Protein AF-A0A382GP79-F1 (afdb_monomer_lite)

Organism: NCBI:txid408172

pLDDT: mean 74.8, std 24.27, range [25.91, 96.19]

Foldseek 3Di:
DDDDDDDDDDDDDDDDDDDDDDDDDDDDDDDDDDDDDDDDPDDPVVVVVVPDDDDDDDDDDDDDDDDDDDDDDDDDPDPPPPPPPPPPPPPCVPPPPCPDPVVVVVVVVVVVVVVVVVVVVVVVVVVVVVVCVCVVVVHDPVRVVVVVVLVVCVVVPVVVSVVVVVVVVVVVCQLQLVDFDPVLVVCVVVVVDPPVRRSVVSRVVSVVVVVVVVVVVVVVVVVVVVVVVVVVVQVVQVVVLVVLLVVVLVVVCVVDVCCVVLVVQLSVQLVVVCVVPPHDRDNVVSVVSSVVSVVVSVVVVVVPDDDPDPPPPPDDDDPDDDPDDDDPDPVSVVVVVVVVVVD

Radius of gyration: 42.35 Å; chains: 1; bounding box: 107×99×111 Å

Sequence (343 aa):
MAEELNEMESSPISEEQVADESSTTEGEETSSSDVAETETEESLLDVVQDALPKEEVVEETVSEEIETEEGQEEQPEVSAEAVEPQLEADDWSDVPFNKHPRFRKLIAEKNELKKLAEGFQEDSEQYQKIVDFIGNNNLSADDAAEGFKIMSLIKNDPEAAYEILQGHLSSMNELTGKTLPEDIQGRLDDGFLDEDGAKELSESRAKLQREQLLRQQQQEDATKATQEDKKQKANAQLTFLRKIVKDWESTTRNSDPDFSLKQAEINDRVAALVNERGRPVTSEQVLGIANEAYETVNSRYKSRIPSRQPIRTSTGGKLGGTPLAEPASLKDVISRTLTENAA

Structure (mmCIF, N/CA/C/O backbone):
data_AF-A0A382GP79-F1
#
_entry.id   AF-A0A382GP79-F1
#
loop_
_atom_site.group_PDB
_atom_site.id
_atom_site.type_symbol
_atom_site.label_atom_id
_atom_site.label_alt_id
_atom_site.label_comp_id
_atom_site.label_asym_id
_atom_site.label_entity_id
_atom_site.label_seq_id
_atom_site.pdbx_PDB_ins_code
_atom_site.Cartn_x
_atom_site.Cartn_y
_atom_site.Cartn_z
_atom_site.occupancy
_atom_site.B_iso_or_equiv
_atom_site.auth_seq_id
_atom_site.auth_comp_id
_atom_site.auth_asym_id
_atom_site.auth_atom_id
_atom_site.pdbx_PDB_model_num
ATOM 1 N N . MET A 1 1 ? 41.410 -20.412 30.970 1.00 38.06 1 MET A N 1
ATOM 2 C CA . MET A 1 1 ? 41.560 -21.747 31.584 1.00 38.06 1 MET A CA 1
ATOM 3 C C . MET A 1 1 ? 40.137 -22.213 31.836 1.00 38.06 1 MET A C 1
ATOM 5 O O . MET A 1 1 ? 39.504 -21.612 32.689 1.00 38.06 1 MET A O 1
ATOM 9 N N . ALA A 1 2 ? 39.501 -22.836 30.832 1.00 39.19 2 ALA A N 1
ATOM 10 C CA . ALA A 1 2 ? 39.476 -24.299 30.594 1.00 39.19 2 ALA A CA 1
ATOM 11 C C . ALA A 1 2 ? 38.728 -24.976 31.762 1.00 39.19 2 ALA A C 1
ATOM 13 O O . ALA A 1 2 ? 39.100 -24.712 32.897 1.00 39.19 2 ALA A O 1
ATOM 14 N N . GLU A 1 3 ? 37.623 -25.708 31.617 1.00 43.38 3 GLU A N 1
ATOM 15 C CA . GLU A 1 3 ? 37.172 -26.744 30.659 1.00 43.38 3 GLU A CA 1
ATOM 16 C C . GLU A 1 3 ? 35.626 -26.626 30.523 1.00 43.38 3 GLU A C 1
ATOM 18 O O . GLU A 1 3 ? 34.968 -26.182 31.461 1.00 43.38 3 GLU A O 1
ATOM 23 N N . GLU A 1 4 ? 34.965 -26.750 29.369 1.00 43.00 4 GLU A N 1
ATOM 24 C CA . GLU A 1 4 ? 34.753 -27.930 28.507 1.00 43.00 4 GLU A CA 1
ATOM 25 C C . GLU A 1 4 ? 33.995 -29.082 29.199 1.00 43.00 4 GLU A C 1
ATOM 27 O O . GLU A 1 4 ? 34.601 -29.922 29.848 1.00 43.00 4 GLU A O 1
ATOM 32 N N . LEU A 1 5 ? 32.667 -29.133 29.015 1.00 48.66 5 LEU A N 1
ATOM 33 C CA . LEU A 1 5 ? 31.880 -30.373 29.016 1.00 48.66 5 LEU A CA 1
ATOM 34 C C . LEU A 1 5 ? 30.766 -30.261 27.965 1.00 48.66 5 LEU A C 1
ATOM 36 O O . LEU A 1 5 ? 29.757 -29.579 28.144 1.00 48.66 5 LEU A O 1
ATOM 40 N N . ASN A 1 6 ? 31.050 -30.910 26.843 1.00 39.84 6 ASN A N 1
ATOM 41 C CA . ASN A 1 6 ? 30.143 -31.310 25.780 1.00 39.84 6 ASN A CA 1
ATOM 42 C C . ASN A 1 6 ? 29.489 -32.662 26.155 1.00 39.84 6 ASN A C 1
ATOM 44 O O . ASN A 1 6 ? 29.920 -33.292 27.116 1.00 39.84 6 ASN A O 1
ATOM 48 N N . GLU A 1 7 ? 28.534 -33.103 25.333 1.00 40.62 7 GLU A N 1
ATOM 49 C CA . GLU A 1 7 ? 27.847 -34.413 25.296 1.00 40.62 7 GLU A CA 1
ATOM 50 C C . GLU A 1 7 ? 26.420 -34.454 25.866 1.00 40.62 7 GLU A C 1
ATOM 52 O O . GLU A 1 7 ? 26.186 -34.641 27.056 1.00 40.62 7 GLU A O 1
ATOM 57 N N . MET A 1 8 ? 25.447 -34.387 24.951 1.00 40.56 8 MET A N 1
ATOM 58 C CA . MET A 1 8 ? 24.432 -35.437 24.809 1.00 40.56 8 MET A CA 1
ATOM 59 C C . MET A 1 8 ? 23.923 -35.457 23.360 1.00 40.56 8 MET A C 1
ATOM 61 O O . MET A 1 8 ? 23.173 -34.588 22.920 1.00 40.56 8 MET A O 1
ATOM 65 N N . GLU A 1 9 ? 24.386 -36.468 22.626 1.00 37.19 9 GLU A N 1
ATOM 66 C CA . GLU A 1 9 ? 23.847 -36.944 21.355 1.00 37.19 9 GLU A CA 1
ATOM 67 C C . GLU A 1 9 ? 22.517 -37.686 21.577 1.00 37.19 9 GLU A C 1
ATOM 69 O O . GLU A 1 9 ? 22.352 -38.400 22.566 1.00 37.19 9 GLU A O 1
ATOM 74 N N . SER A 1 10 ? 21.599 -37.611 20.608 1.00 37.12 10 SER A N 1
ATOM 75 C CA . SER A 1 10 ? 20.742 -38.757 20.286 1.00 37.12 10 SER A CA 1
ATOM 76 C C . SER A 1 10 ? 20.294 -38.724 18.821 1.00 37.12 10 SER A C 1
ATOM 78 O O . SER A 1 10 ? 19.381 -37.996 18.444 1.00 37.12 10 SER A O 1
ATOM 80 N N . SER A 1 11 ? 20.972 -39.580 18.056 1.00 39.06 11 SER A N 1
ATOM 81 C CA . SER A 1 11 ? 20.443 -40.521 17.057 1.00 39.06 11 SER A CA 1
ATOM 82 C C . SER A 1 11 ? 19.861 -40.005 15.723 1.00 39.06 11 SER A C 1
ATOM 84 O O . SER A 1 11 ? 18.782 -39.413 15.700 1.00 39.06 11 SER A O 1
ATOM 86 N N . PRO A 1 12 ? 20.503 -40.352 14.584 1.00 41.62 12 PRO A N 1
ATOM 87 C CA . PRO A 1 12 ? 19.941 -40.253 13.240 1.00 41.62 12 PRO A CA 1
ATOM 88 C C . PRO A 1 12 ? 19.156 -41.523 12.866 1.00 41.62 12 PRO A C 1
ATOM 90 O O . PRO A 1 12 ? 19.525 -42.633 13.252 1.00 41.62 12 PRO A O 1
ATOM 93 N N . ILE A 1 13 ? 18.078 -41.361 12.094 1.00 37.59 13 ILE A N 1
ATOM 94 C CA . ILE A 1 13 ? 17.279 -42.475 11.577 1.00 37.59 13 ILE A CA 1
ATOM 95 C C . ILE A 1 13 ? 17.923 -43.037 10.306 1.00 37.59 13 ILE A C 1
ATOM 97 O O . ILE A 1 13 ? 18.354 -42.289 9.429 1.00 37.59 13 ILE A O 1
ATOM 101 N N . SER A 1 14 ? 18.037 -44.361 10.269 1.00 36.16 14 SER A N 1
ATOM 102 C CA . SER A 1 14 ? 18.736 -45.124 9.244 1.00 36.16 14 SER A CA 1
ATOM 103 C C . SER A 1 14 ? 17.911 -45.332 7.977 1.00 36.16 14 SER A C 1
ATOM 105 O O . SER A 1 14 ? 16.697 -45.520 7.999 1.00 36.16 14 SER A O 1
ATOM 107 N N . GLU A 1 15 ? 18.667 -45.321 6.895 1.00 36.59 15 GLU A N 1
ATOM 108 C CA . GLU A 1 15 ? 18.389 -45.658 5.510 1.00 36.59 15 GLU A CA 1
ATOM 109 C C . GLU A 1 15 ? 18.352 -47.187 5.331 1.00 36.59 15 GLU A C 1
ATOM 111 O O . GLU A 1 15 ? 19.205 -47.887 5.879 1.00 36.59 15 GLU A O 1
ATOM 116 N N . GLU A 1 16 ? 17.404 -47.710 4.548 1.00 36.91 16 GLU A N 1
ATOM 117 C CA . GLU A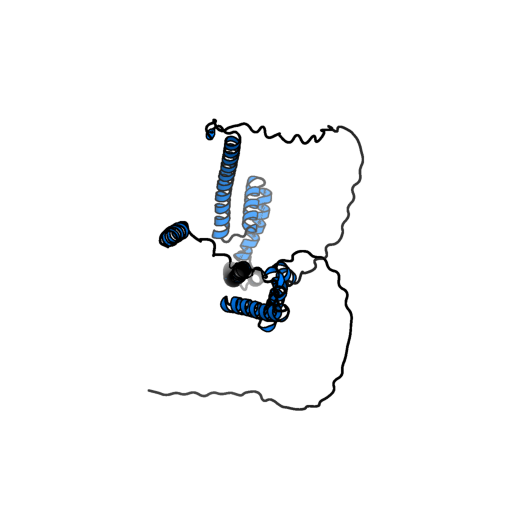 1 16 ? 17.474 -49.076 4.019 1.00 36.91 16 GLU A CA 1
ATOM 118 C C . GLU A 1 16 ? 17.142 -49.078 2.518 1.00 36.91 16 GLU A C 1
ATOM 120 O O . GLU A 1 16 ? 16.100 -48.592 2.077 1.00 36.91 16 GLU A O 1
ATOM 125 N N . GLN A 1 17 ? 18.124 -49.581 1.763 1.00 35.25 17 GLN A N 1
ATOM 126 C CA . GLN A 1 17 ? 18.162 -49.903 0.331 1.00 35.25 17 GLN A CA 1
ATOM 127 C C . GLN A 1 17 ? 17.081 -50.955 -0.022 1.00 35.25 17 GLN A C 1
ATOM 129 O O . GLN A 1 17 ? 16.494 -51.545 0.873 1.00 35.25 17 GLN A O 1
ATOM 134 N N . VAL A 1 18 ? 16.720 -51.340 -1.250 1.00 32.50 18 VAL A N 1
ATOM 135 C CA . VAL A 1 18 ? 17.370 -51.630 -2.552 1.00 32.50 18 VAL A CA 1
ATOM 136 C C . VAL A 1 18 ? 16.156 -51.878 -3.501 1.00 32.50 18 VAL A C 1
ATOM 138 O O . VAL A 1 18 ? 15.114 -52.318 -3.024 1.00 32.50 18 VAL A O 1
ATOM 141 N N . ALA A 1 19 ? 16.128 -51.629 -4.811 1.00 32.31 19 ALA A N 1
ATOM 142 C CA . ALA A 1 19 ? 16.903 -52.278 -5.863 1.00 32.31 19 ALA A CA 1
ATOM 143 C C . ALA A 1 19 ? 16.573 -51.646 -7.235 1.00 32.31 19 ALA A C 1
ATOM 145 O O . ALA A 1 19 ? 15.479 -51.132 -7.464 1.00 32.31 19 ALA A O 1
ATOM 146 N N . ASP A 1 20 ? 17.565 -51.745 -8.108 1.00 30.47 20 ASP A N 1
ATOM 147 C CA . ASP A 1 20 ? 17.716 -51.295 -9.492 1.00 30.47 20 ASP A CA 1
ATOM 148 C C . ASP A 1 20 ? 17.097 -52.288 -10.504 1.00 30.47 20 ASP A C 1
ATOM 150 O O . ASP A 1 20 ? 17.148 -53.489 -10.248 1.00 30.47 20 ASP A O 1
ATOM 154 N N . GLU A 1 21 ? 16.563 -51.805 -11.638 1.00 30.84 21 GLU A N 1
ATOM 155 C CA . GLU A 1 21 ? 16.730 -52.430 -12.972 1.00 30.84 21 GLU A CA 1
ATOM 156 C C . GLU A 1 21 ? 16.128 -51.575 -14.120 1.00 30.84 21 GLU A C 1
ATOM 158 O O . GLU A 1 21 ? 14.922 -51.516 -14.342 1.00 30.84 21 GLU A O 1
ATOM 163 N N . SER A 1 22 ? 17.025 -50.893 -14.841 1.00 30.34 22 SER A N 1
ATOM 164 C CA . SER A 1 22 ? 17.195 -50.817 -16.310 1.00 30.34 22 SER A CA 1
ATOM 165 C C . SER A 1 22 ? 16.003 -51.009 -17.286 1.00 30.34 22 SER A C 1
ATOM 167 O O . SER A 1 22 ? 15.396 -52.074 -17.350 1.00 30.34 22 SER A O 1
ATOM 169 N N . SER A 1 23 ? 15.849 -50.060 -18.230 1.00 27.75 23 SER A N 1
ATOM 170 C CA . SER A 1 23 ? 16.096 -50.257 -19.685 1.00 27.75 23 SER A CA 1
ATOM 171 C C . SER A 1 23 ? 15.071 -49.614 -20.646 1.00 27.75 23 SER A C 1
ATOM 173 O O . SER A 1 23 ? 13.872 -49.861 -20.572 1.00 27.75 23 SER A O 1
ATOM 175 N N . THR A 1 24 ? 15.636 -48.947 -21.663 1.00 27.28 24 THR A N 1
ATOM 176 C CA . THR A 1 24 ? 15.188 -48.851 -23.072 1.00 27.28 24 THR A CA 1
ATOM 177 C C . THR A 1 24 ? 14.587 -47.534 -23.595 1.00 27.28 24 THR A C 1
ATOM 179 O O . THR A 1 24 ? 13.560 -47.027 -23.162 1.00 27.28 24 THR A O 1
ATOM 182 N N . THR A 1 25 ? 15.312 -47.062 -24.608 1.00 29.61 25 THR A N 1
ATOM 183 C CA . THR A 1 25 ? 15.221 -45.954 -25.569 1.00 29.61 25 THR A CA 1
ATOM 184 C C . THR A 1 25 ? 14.312 -46.222 -26.778 1.00 29.61 25 THR A C 1
ATOM 186 O O . THR A 1 25 ? 14.187 -47.380 -27.154 1.00 29.61 25 THR A O 1
ATOM 189 N N . GLU A 1 26 ? 13.824 -45.150 -27.429 1.00 31.55 26 GLU A N 1
ATOM 190 C CA . GLU A 1 26 ? 13.647 -44.871 -28.892 1.00 31.55 26 GLU A CA 1
ATOM 191 C C . GLU A 1 26 ? 12.646 -43.683 -29.010 1.00 31.55 26 GLU A C 1
ATOM 193 O O . GLU A 1 26 ? 11.634 -43.694 -28.317 1.00 31.55 26 GLU A O 1
ATOM 198 N N . GLY A 1 27 ? 12.931 -42.516 -29.621 1.00 27.92 27 GLY A N 1
ATOM 199 C CA . GLY A 1 27 ? 13.156 -42.224 -31.058 1.00 27.92 27 GLY A CA 1
ATOM 200 C C . GLY A 1 27 ? 11.789 -42.132 -31.774 1.00 27.92 27 GLY A C 1
ATOM 201 O O . GLY A 1 27 ? 11.007 -43.056 -31.619 1.00 27.92 27 GLY A O 1
ATOM 202 N N . GLU A 1 28 ? 11.344 -41.129 -32.542 1.00 30.78 28 GLU A N 1
ATOM 203 C CA . GLU A 1 28 ? 11.914 -39.976 -33.260 1.00 30.78 28 GLU A CA 1
ATOM 204 C C . GLU A 1 28 ? 10.727 -39.165 -33.886 1.00 30.78 28 GLU A C 1
ATOM 206 O O . GLU A 1 28 ? 9.693 -39.772 -34.156 1.00 30.78 28 GLU A O 1
ATOM 211 N N . GLU A 1 29 ? 10.920 -37.849 -34.141 1.00 32.34 29 GLU A N 1
ATOM 212 C CA . GLU A 1 29 ? 10.524 -37.035 -35.340 1.00 32.34 29 GLU A CA 1
ATOM 213 C C . GLU A 1 29 ? 9.014 -36.939 -35.780 1.00 32.34 29 GLU A C 1
ATOM 215 O O . GLU A 1 29 ? 8.274 -37.904 -35.695 1.00 32.34 29 GLU A O 1
ATOM 220 N N . THR A 1 30 ? 8.405 -35.885 -36.369 1.00 27.73 30 THR A N 1
ATOM 221 C CA . THR A 1 30 ? 8.778 -34.573 -36.965 1.00 27.73 30 THR A CA 1
ATOM 222 C C . THR A 1 30 ? 7.537 -33.741 -37.390 1.00 27.73 30 THR A C 1
ATOM 224 O O . THR A 1 30 ? 6.508 -34.319 -37.719 1.00 27.73 30 THR A O 1
ATOM 227 N N . SER A 1 31 ? 7.748 -32.414 -37.559 1.00 29.14 31 SER A N 1
ATOM 228 C CA . SER A 1 31 ? 7.098 -31.438 -38.491 1.00 29.14 31 SER A CA 1
ATOM 229 C C . SER A 1 31 ? 5.606 -31.084 -38.299 1.00 29.14 31 SER A C 1
ATOM 231 O O . SER A 1 31 ? 4.804 -31.942 -37.983 1.00 29.14 31 SER A O 1
ATOM 233 N N . SER A 1 32 ? 5.097 -29.859 -38.513 1.00 26.00 32 SER A N 1
ATOM 234 C CA . SER A 1 32 ? 5.496 -28.687 -39.323 1.00 26.00 32 SER A CA 1
ATOM 235 C C . SER A 1 32 ? 4.717 -27.446 -38.807 1.00 26.00 32 SER A C 1
ATOM 237 O O . SER A 1 32 ? 3.557 -27.596 -38.442 1.00 26.00 32 SER A O 1
ATOM 239 N N . SER A 1 33 ? 5.359 -26.291 -38.572 1.00 31.72 33 SER A N 1
ATOM 240 C CA . SER A 1 33 ? 5.209 -25.014 -39.318 1.00 31.72 33 SER A CA 1
ATOM 241 C C . SER A 1 33 ? 3.781 -24.526 -39.620 1.00 31.72 33 SER A C 1
ATOM 243 O O . SER A 1 33 ? 3.118 -25.111 -40.468 1.00 31.72 33 SER A O 1
ATOM 245 N N . ASP A 1 34 ? 3.429 -23.337 -39.113 1.00 28.22 34 ASP A N 1
ATOM 246 C CA . ASP A 1 34 ? 2.868 -22.273 -39.960 1.00 28.22 34 ASP A CA 1
ATOM 247 C C . ASP A 1 34 ? 3.281 -20.884 -39.432 1.00 28.22 34 ASP A C 1
ATOM 249 O O . ASP A 1 34 ? 3.353 -20.657 -38.224 1.00 28.22 34 ASP A O 1
ATOM 253 N N . VAL A 1 35 ? 3.635 -20.003 -40.366 1.00 35.16 35 VAL A N 1
ATOM 254 C CA . VAL A 1 35 ? 4.185 -18.654 -40.183 1.00 35.16 35 VAL A CA 1
ATOM 255 C C . VAL A 1 35 ? 3.126 -17.677 -40.673 1.00 35.16 35 VAL A C 1
ATOM 257 O O . VAL A 1 35 ? 2.710 -17.755 -41.825 1.00 35.16 35 VAL A O 1
ATOM 260 N N . ALA A 1 36 ? 2.752 -16.709 -39.839 1.00 33.28 36 ALA A N 1
ATOM 261 C CA . ALA A 1 36 ? 2.089 -15.495 -40.293 1.00 33.28 36 ALA A CA 1
ATOM 262 C C . ALA A 1 36 ? 2.815 -14.290 -39.689 1.00 33.28 36 ALA A C 1
ATOM 264 O O . ALA A 1 36 ? 2.791 -14.067 -38.481 1.00 33.28 36 ALA A O 1
ATOM 265 N N . GLU A 1 37 ? 3.508 -13.560 -40.558 1.00 36.03 37 GLU A N 1
ATOM 266 C CA . GLU A 1 37 ? 4.147 -12.281 -40.279 1.00 36.03 37 GLU A CA 1
ATOM 267 C C . GLU A 1 37 ? 3.083 -11.194 -40.070 1.00 36.03 37 GLU A C 1
ATOM 269 O O . GLU A 1 37 ? 2.230 -10.982 -40.933 1.00 36.03 37 GLU A O 1
ATOM 274 N N . THR A 1 38 ? 3.191 -10.441 -38.978 1.00 32.81 38 THR A N 1
ATOM 275 C CA . THR A 1 38 ? 2.754 -9.043 -38.933 1.00 32.81 38 THR A CA 1
ATOM 276 C C . THR A 1 38 ? 3.817 -8.239 -38.203 1.00 32.81 38 THR A C 1
ATOM 278 O O . THR A 1 38 ? 4.015 -8.400 -37.003 1.00 32.81 38 THR A O 1
ATOM 281 N N . GLU A 1 39 ? 4.528 -7.403 -38.956 1.00 43.56 39 GLU A N 1
ATOM 282 C CA . GLU A 1 39 ? 5.482 -6.436 -38.431 1.00 43.56 39 GLU A CA 1
ATOM 283 C C . GLU A 1 39 ? 4.752 -5.348 -37.637 1.00 43.56 39 GLU A C 1
ATOM 285 O O . GLU A 1 39 ? 4.038 -4.521 -38.205 1.00 43.56 39 GLU A O 1
ATOM 290 N N . THR A 1 40 ? 4.992 -5.303 -36.332 1.00 43.38 40 THR A N 1
ATOM 291 C CA . THR A 1 40 ? 4.906 -4.076 -35.539 1.00 43.38 40 THR A CA 1
ATOM 292 C C . THR A 1 40 ? 6.083 -4.067 -34.575 1.00 43.38 40 THR A C 1
ATOM 294 O O . THR A 1 40 ? 6.407 -5.096 -33.996 1.00 43.38 40 THR A O 1
ATOM 297 N N . GLU A 1 41 ? 6.775 -2.933 -34.464 1.00 53.22 41 GLU A N 1
ATOM 298 C CA . GLU A 1 41 ? 7.981 -2.760 -33.647 1.00 53.22 41 GLU A CA 1
ATOM 299 C C . GLU A 1 41 ? 7.696 -3.020 -32.156 1.00 53.22 41 GLU A C 1
ATOM 301 O O . GLU A 1 41 ? 7.373 -2.109 -31.393 1.00 53.22 41 GLU A O 1
ATOM 306 N N . GLU A 1 42 ? 7.825 -4.274 -31.734 1.00 50.09 42 GLU A N 1
ATOM 307 C CA . GLU A 1 42 ? 7.702 -4.677 -30.339 1.00 50.09 42 GLU A CA 1
ATOM 308 C C . GLU A 1 42 ? 8.954 -4.241 -29.570 1.00 50.09 42 GLU A C 1
ATOM 310 O O . GLU A 1 42 ? 10.071 -4.734 -29.753 1.00 50.09 42 GLU A O 1
ATOM 315 N N . SER A 1 43 ? 8.775 -3.254 -28.696 1.00 60.47 43 SER A N 1
ATOM 316 C CA . SER A 1 43 ? 9.793 -2.871 -27.728 1.00 60.47 43 SER A CA 1
ATOM 317 C C . SER A 1 43 ? 9.984 -4.007 -26.722 1.00 60.47 43 SER A C 1
ATOM 319 O O . SER A 1 43 ? 9.011 -4.596 -26.263 1.00 60.47 43 SER A O 1
ATOM 321 N N . LEU A 1 44 ? 11.228 -4.237 -26.283 1.00 56.00 44 LEU A N 1
ATOM 322 C CA . LEU A 1 44 ? 11.646 -5.174 -25.219 1.00 56.00 44 LEU A CA 1
ATOM 323 C C . LEU A 1 44 ? 10.795 -5.167 -23.929 1.00 56.00 44 LEU A C 1
ATOM 325 O O . LEU A 1 44 ? 10.949 -6.036 -23.073 1.00 56.00 44 LEU A O 1
ATOM 329 N N . LEU A 1 45 ? 9.947 -4.158 -23.753 1.00 56.06 45 LEU A N 1
ATOM 330 C CA . LEU A 1 45 ? 9.020 -4.004 -22.643 1.00 56.06 45 LEU A CA 1
ATOM 331 C C . LEU A 1 45 ? 7.738 -4.844 -22.801 1.00 56.06 45 LEU A C 1
ATOM 333 O O . LEU A 1 45 ? 7.251 -5.332 -21.783 1.00 56.06 45 LEU A O 1
ATOM 337 N N . ASP A 1 46 ? 7.244 -5.071 -24.023 1.00 68.50 46 ASP A N 1
ATOM 338 C CA . ASP A 1 46 ? 6.009 -5.839 -24.276 1.00 68.50 46 ASP A CA 1
ATOM 339 C C . ASP A 1 46 ? 6.209 -7.335 -24.021 1.00 68.50 46 ASP A C 1
ATOM 341 O O . ASP A 1 46 ? 5.433 -7.961 -23.303 1.00 68.50 46 ASP A O 1
ATOM 345 N N . VAL A 1 47 ? 7.344 -7.882 -24.465 1.00 69.75 47 VAL A N 1
ATOM 346 C CA . VAL A 1 47 ? 7.725 -9.290 -24.241 1.00 69.75 47 VAL A CA 1
ATOM 347 C C . VAL A 1 47 ? 7.804 -9.639 -22.744 1.00 69.75 47 VAL A C 1
ATOM 349 O O . VAL A 1 47 ? 7.545 -10.767 -22.331 1.00 69.75 47 VAL A O 1
ATOM 352 N N . VAL A 1 48 ? 8.147 -8.666 -21.891 1.00 65.25 48 VAL A N 1
ATOM 353 C CA . VAL A 1 48 ? 8.210 -8.853 -20.430 1.00 65.25 48 VAL A CA 1
ATOM 354 C C . VAL A 1 48 ? 6.828 -8.737 -19.779 1.00 65.25 48 VAL A C 1
ATOM 356 O O . VAL A 1 48 ? 6.608 -9.323 -18.716 1.00 65.25 48 VAL A O 1
ATOM 359 N N . GLN A 1 49 ? 5.907 -7.993 -20.391 1.00 65.19 49 GLN A N 1
ATOM 360 C CA . GLN A 1 49 ? 4.541 -7.806 -19.907 1.00 65.19 49 GLN A CA 1
ATOM 361 C C . GLN A 1 49 ? 3.633 -8.986 -20.283 1.00 65.19 49 GLN A C 1
ATOM 363 O O . GLN A 1 49 ? 2.783 -9.363 -19.479 1.00 65.19 49 GLN A O 1
ATOM 368 N N . ASP A 1 50 ? 3.881 -9.625 -21.427 1.00 71.31 50 ASP A N 1
ATOM 369 C CA . ASP A 1 50 ? 3.136 -10.801 -21.897 1.00 71.31 50 ASP A CA 1
ATOM 370 C C . ASP A 1 50 ? 3.498 -12.101 -21.144 1.00 71.31 50 ASP A C 1
ATOM 372 O O . ASP A 1 50 ? 2.747 -13.071 -21.136 1.00 71.31 50 ASP A O 1
ATOM 376 N N . ALA A 1 51 ? 4.616 -12.107 -20.409 1.00 60.97 51 ALA A N 1
ATOM 377 C CA . ALA A 1 51 ? 5.028 -13.216 -19.541 1.00 60.97 51 ALA A CA 1
ATOM 378 C C . ALA A 1 51 ? 4.329 -13.238 -18.159 1.00 60.97 51 ALA A C 1
ATOM 380 O O . ALA A 1 51 ? 4.673 -14.062 -17.304 1.00 60.97 51 ALA A O 1
ATOM 381 N N . LEU A 1 52 ? 3.383 -12.327 -17.899 1.00 56.19 52 LEU A N 1
ATOM 382 C CA . LEU A 1 52 ? 2.517 -12.362 -16.716 1.00 56.19 52 LEU A CA 1
ATOM 383 C C . LEU A 1 52 ? 1.214 -13.115 -17.044 1.00 56.19 52 LEU A C 1
ATOM 385 O O . LEU A 1 52 ? 0.566 -12.777 -18.031 1.00 56.19 52 LEU A O 1
ATOM 389 N N . PRO A 1 53 ? 0.779 -14.093 -16.225 1.00 44.69 53 PRO A N 1
ATOM 390 C CA . PRO A 1 53 ? -0.488 -14.779 -16.460 1.00 44.69 53 PRO A CA 1
ATOM 391 C C . PRO A 1 53 ? -1.657 -13.789 -16.334 1.00 44.69 53 PRO A C 1
ATOM 393 O O . PRO A 1 53 ? -1.891 -13.227 -15.263 1.00 44.69 53 PRO A O 1
ATOM 396 N N . LYS A 1 54 ? -2.381 -13.574 -17.439 1.00 48.47 54 LYS A N 1
ATOM 397 C CA . LYS A 1 54 ? -3.693 -12.917 -17.458 1.00 48.47 54 LYS A CA 1
ATOM 398 C C . LYS A 1 54 ? -4.730 -13.908 -16.939 1.00 48.47 54 LYS A C 1
ATOM 400 O O . LYS A 1 54 ? -4.947 -14.956 -17.536 1.00 48.47 54 LYS A O 1
ATOM 405 N N . GLU A 1 55 ? -5.343 -13.569 -15.816 1.00 40.16 55 GLU A N 1
ATOM 406 C CA . GLU A 1 55 ? -6.513 -14.257 -15.281 1.00 40.16 55 GLU A CA 1
ATOM 407 C C . GLU A 1 55 ? -7.728 -13.830 -16.127 1.00 40.16 55 GLU A C 1
ATOM 409 O O . GLU A 1 55 ? -8.063 -12.646 -16.190 1.00 40.16 55 GLU A O 1
ATOM 414 N N . GLU A 1 56 ? -8.322 -14.775 -16.864 1.00 36.34 56 GLU A N 1
ATOM 415 C CA . GLU A 1 56 ? -9.562 -14.572 -17.621 1.00 36.34 56 GLU A CA 1
ATOM 416 C C . GLU A 1 56 ? -10.721 -14.330 -16.648 1.00 36.34 56 GLU A C 1
ATOM 418 O O . GLU A 1 56 ? -11.167 -15.243 -15.954 1.00 36.34 56 GLU A O 1
ATOM 423 N N . VAL A 1 57 ? -11.241 -13.102 -16.628 1.00 33.84 57 VAL A N 1
ATOM 424 C CA . VAL A 1 57 ? -12.573 -12.816 -16.092 1.00 33.84 57 VAL A CA 1
ATOM 425 C C . VAL A 1 57 ? -13.540 -12.819 -17.267 1.00 33.84 57 VAL A C 1
ATOM 427 O O . VAL A 1 57 ? -13.523 -11.938 -18.124 1.00 33.84 57 VAL A O 1
ATOM 430 N N . VAL A 1 58 ? -14.349 -13.871 -17.305 1.00 36.84 58 VAL A N 1
ATOM 431 C CA . VAL A 1 58 ? -15.556 -13.988 -18.116 1.00 36.84 58 VAL A CA 1
ATOM 432 C C . VAL A 1 58 ? -16.566 -12.978 -17.575 1.00 36.84 58 VAL A C 1
ATOM 434 O O . VAL A 1 58 ? -16.945 -13.084 -16.411 1.00 36.84 58 VAL A O 1
ATOM 437 N N . GLU A 1 59 ? -17.028 -12.033 -18.395 1.00 31.12 59 GLU A N 1
ATOM 438 C CA . GLU A 1 59 ? -18.278 -11.323 -18.115 1.00 31.12 59 GLU A CA 1
ATOM 439 C C . GLU A 1 59 ? -19.271 -11.484 -19.262 1.00 31.12 59 GLU A C 1
ATOM 441 O O . GLU A 1 59 ? -18.975 -11.286 -20.443 1.00 31.12 59 GLU A O 1
ATOM 446 N N . GLU A 1 60 ? -20.448 -11.933 -18.840 1.00 31.16 60 GLU A N 1
ATOM 447 C CA . GLU A 1 60 ? -21.628 -12.259 -19.609 1.00 31.16 60 GLU A CA 1
ATOM 448 C C . GLU A 1 60 ? -22.302 -11.023 -20.208 1.00 31.16 60 GLU A C 1
ATOM 450 O O . GLU A 1 60 ? -22.343 -9.926 -19.659 1.00 31.16 60 GLU A O 1
ATOM 455 N N . THR A 1 61 ? -22.923 -11.286 -21.347 1.00 28.81 61 THR A N 1
ATOM 456 C CA . THR A 1 61 ? -23.935 -10.495 -22.032 1.00 28.81 61 THR A CA 1
ATOM 457 C C . THR A 1 61 ? -25.131 -10.142 -21.140 1.00 28.81 61 THR A C 1
ATOM 459 O O . THR A 1 61 ? -25.793 -11.054 -20.647 1.00 28.81 61 THR A O 1
ATOM 462 N N . VAL A 1 62 ? -25.521 -8.864 -21.084 1.00 27.95 62 VAL A N 1
ATOM 463 C CA . VAL A 1 62 ? -26.930 -8.468 -20.907 1.00 27.95 62 VAL A CA 1
ATOM 464 C C . VAL A 1 62 ? -27.253 -7.305 -21.841 1.00 27.95 62 VAL A C 1
ATOM 466 O O . VAL A 1 62 ? -26.803 -6.175 -21.672 1.00 27.95 62 VAL A O 1
ATOM 469 N N . SER A 1 63 ? -28.036 -7.638 -22.857 1.00 29.08 63 SER A N 1
ATOM 470 C CA . SER A 1 63 ? -28.838 -6.749 -23.682 1.00 29.08 63 SER A CA 1
ATOM 471 C C . SER A 1 63 ? -30.049 -6.284 -22.872 1.00 29.08 63 SER A C 1
ATOM 473 O O . SER A 1 63 ? -30.761 -7.128 -22.332 1.00 29.08 63 SER A O 1
ATOM 475 N N . GLU A 1 64 ? -30.352 -4.986 -22.863 1.00 29.22 64 GLU A N 1
ATOM 476 C CA . GLU A 1 64 ? -31.723 -4.539 -22.620 1.00 29.22 64 GLU A CA 1
ATOM 477 C C . GLU A 1 64 ? -32.067 -3.338 -23.507 1.00 29.22 64 GLU A C 1
ATOM 479 O O . GLU A 1 64 ? -31.314 -2.378 -23.664 1.00 29.22 64 GLU A O 1
ATOM 484 N N . GLU A 1 65 ? -33.205 -3.509 -24.159 1.00 28.42 65 GLU A N 1
ATOM 485 C CA . GLU A 1 65 ? -33.796 -2.781 -25.265 1.00 28.42 65 GLU A CA 1
ATOM 486 C C . GLU A 1 65 ? -34.912 -1.905 -24.688 1.00 28.42 65 GLU A C 1
ATOM 488 O O . GLU A 1 65 ? -35.772 -2.414 -23.972 1.00 28.42 65 GLU A O 1
ATOM 493 N N . ILE A 1 66 ? -34.928 -0.601 -24.988 1.00 28.55 66 ILE A N 1
ATOM 494 C CA . ILE A 1 66 ? -36.140 0.221 -24.864 1.00 28.55 66 ILE A CA 1
ATOM 495 C C . ILE A 1 66 ? -36.261 1.086 -26.118 1.00 28.55 66 ILE A C 1
ATOM 497 O O . ILE A 1 66 ? -35.550 2.073 -26.303 1.00 28.55 66 ILE A O 1
ATOM 501 N N . GLU A 1 67 ? -37.198 0.673 -26.965 1.00 28.36 67 GLU A N 1
ATOM 502 C CA . GLU A 1 67 ? -37.807 1.423 -28.059 1.00 28.36 67 GLU A CA 1
ATOM 503 C C . GLU A 1 67 ? -38.966 2.276 -27.508 1.00 28.36 67 GLU A C 1
ATOM 505 O O . GLU A 1 67 ? -39.798 1.768 -26.754 1.00 28.36 67 GLU A O 1
ATOM 510 N N . THR A 1 68 ? -39.055 3.558 -27.887 1.00 25.91 68 THR A N 1
ATOM 511 C CA . THR A 1 68 ? -40.327 4.249 -28.210 1.00 25.91 68 THR A CA 1
ATOM 512 C C . THR A 1 68 ? -40.072 5.625 -28.861 1.00 25.91 68 THR A C 1
ATOM 514 O O . THR A 1 68 ? -39.630 6.566 -28.208 1.00 25.91 68 THR A O 1
ATOM 517 N N . GLU A 1 69 ? -40.290 5.669 -30.185 1.00 28.03 69 GLU A N 1
ATOM 518 C CA . GLU A 1 69 ? -41.022 6.661 -31.019 1.00 28.03 69 GLU A CA 1
ATOM 519 C C . GLU A 1 69 ? -41.629 7.916 -30.330 1.00 28.03 69 GLU A C 1
ATOM 521 O O . GLU A 1 69 ? -42.147 7.817 -29.225 1.00 28.03 69 GLU A O 1
ATOM 526 N N . GLU A 1 70 ? -41.770 9.118 -30.918 1.00 28.36 70 GLU A N 1
ATOM 527 C CA . GLU A 1 70 ? -41.457 9.711 -32.234 1.00 28.36 70 GLU A CA 1
ATOM 528 C C . GLU A 1 70 ? -41.756 11.244 -32.173 1.00 28.36 70 GLU A C 1
ATOM 530 O O . GLU A 1 70 ? -42.679 11.659 -31.471 1.00 28.36 70 GLU A O 1
ATOM 535 N N . GLY A 1 71 ? -41.037 12.060 -32.967 1.00 25.94 71 GLY A N 1
ATOM 536 C CA . GLY A 1 71 ? -41.455 13.379 -33.507 1.00 25.94 71 GLY A CA 1
ATOM 537 C C . GLY A 1 71 ? -41.177 14.656 -32.676 1.00 25.94 71 GLY A C 1
ATOM 538 O O . GLY A 1 71 ? -41.474 14.713 -31.493 1.00 25.94 71 GLY A O 1
ATOM 539 N N . GLN A 1 72 ? -40.686 15.784 -33.211 1.00 27.27 72 GLN A N 1
ATOM 540 C CA . GLN A 1 72 ? -40.255 16.173 -34.559 1.00 27.27 72 GLN A CA 1
ATOM 541 C C . GLN A 1 72 ? -39.537 17.552 -34.471 1.00 27.27 72 GLN A C 1
ATOM 543 O O . GLN A 1 72 ? -39.972 18.413 -33.714 1.00 27.27 72 GLN A O 1
ATOM 548 N N . GLU A 1 73 ? -38.469 17.716 -35.266 1.00 28.81 73 GLU A N 1
ATOM 549 C CA . GLU A 1 73 ? -37.897 18.953 -35.855 1.00 28.81 73 GLU A CA 1
ATOM 550 C C . GLU A 1 73 ? -37.459 20.148 -34.975 1.00 28.81 73 GLU A C 1
ATOM 552 O O . GLU A 1 73 ? -38.265 20.934 -34.500 1.00 28.81 73 GLU A O 1
ATOM 557 N N . GLU A 1 74 ? -36.138 20.376 -34.915 1.00 29.73 74 GLU A N 1
ATOM 558 C CA . GLU A 1 74 ? -35.479 21.536 -35.556 1.00 29.73 74 GLU A CA 1
ATOM 559 C C . GLU A 1 74 ? -33.948 21.323 -35.549 1.00 29.73 74 GLU A C 1
ATOM 561 O O . GLU A 1 74 ? -33.281 21.407 -34.518 1.00 29.73 74 GLU A O 1
ATOM 566 N N . GLN A 1 75 ? -33.379 21.008 -36.717 1.00 31.73 75 GLN A N 1
ATOM 567 C CA . GLN A 1 75 ? -31.936 21.076 -36.957 1.00 31.73 75 GLN A CA 1
ATOM 568 C C . GLN A 1 75 ? -31.558 22.519 -37.314 1.00 31.73 75 GLN A C 1
ATOM 570 O O . GLN A 1 75 ? -32.140 23.067 -38.253 1.00 31.73 75 GLN A O 1
ATOM 575 N N . PRO A 1 76 ? -30.526 23.121 -36.704 1.00 30.02 76 PRO A N 1
ATOM 576 C CA . PRO A 1 76 ? -29.719 24.088 -37.412 1.00 30.02 76 PRO A CA 1
ATOM 577 C C . PRO A 1 76 ? -28.641 23.316 -38.179 1.00 30.02 76 PRO A C 1
ATOM 579 O O . PRO A 1 76 ? -27.681 22.810 -37.596 1.00 30.02 76 PRO A O 1
ATOM 582 N N . GLU A 1 77 ? -28.794 23.237 -39.501 1.00 37.12 77 GLU A N 1
ATOM 583 C CA . GLU A 1 77 ? -27.654 23.049 -40.394 1.00 37.12 77 GLU A CA 1
ATOM 584 C C . GLU A 1 77 ? -26.665 24.194 -40.140 1.00 37.12 77 GLU A C 1
ATOM 586 O O . GLU A 1 77 ? -26.849 25.323 -40.597 1.00 37.12 77 GLU A O 1
ATOM 591 N N . VAL A 1 78 ? -25.598 23.912 -39.400 1.00 28.52 78 VAL A N 1
ATOM 592 C CA . VAL A 1 78 ? -24.378 24.711 -39.456 1.00 28.52 78 VAL A CA 1
ATOM 593 C C . VAL A 1 78 ? -23.332 23.880 -40.166 1.00 28.52 78 VAL A C 1
ATOM 595 O O . VAL A 1 78 ? -22.659 23.031 -39.589 1.00 28.52 78 VAL A O 1
ATOM 598 N N . SER A 1 79 ? -23.269 24.132 -41.472 1.00 27.83 79 SER A N 1
ATOM 599 C CA . SER A 1 79 ? -22.124 23.881 -42.333 1.00 27.83 79 SER A CA 1
ATOM 600 C C . SER A 1 79 ? -20.827 24.011 -41.535 1.00 27.83 79 SER A C 1
ATOM 602 O O . SER A 1 79 ? -20.462 25.107 -41.099 1.00 27.83 79 SER A O 1
ATOM 604 N N . ALA A 1 80 ? -20.140 22.888 -41.331 1.00 36.47 80 ALA A N 1
ATOM 605 C CA . ALA A 1 80 ? -18.764 22.862 -40.869 1.00 36.47 80 ALA A CA 1
ATOM 606 C C . ALA A 1 80 ? -17.858 23.315 -42.024 1.00 36.47 80 ALA A C 1
ATOM 608 O O . ALA A 1 80 ? -17.086 22.539 -42.580 1.00 36.47 80 ALA A O 1
ATOM 609 N N . GLU A 1 81 ? -17.968 24.592 -42.387 1.00 31.64 81 GLU A N 1
ATOM 610 C CA . GLU A 1 81 ? -16.889 25.298 -43.056 1.00 31.64 81 GLU A CA 1
ATOM 611 C C . GLU A 1 81 ? -15.825 25.518 -41.978 1.00 31.64 81 GLU A C 1
ATOM 613 O O . GLU A 1 81 ? -15.927 26.412 -41.132 1.00 31.64 81 GLU A O 1
ATOM 618 N N . ALA A 1 82 ? -14.832 24.632 -41.954 1.00 40.41 82 ALA A N 1
ATOM 619 C CA . ALA A 1 82 ? -13.597 24.843 -41.227 1.00 40.41 82 ALA A CA 1
ATOM 620 C C . ALA A 1 82 ? -12.903 26.078 -41.818 1.00 40.41 82 ALA A C 1
ATOM 622 O O . ALA A 1 82 ? -12.047 25.981 -42.693 1.00 40.41 82 ALA A O 1
ATOM 623 N N . VAL A 1 83 ? -13.287 27.262 -41.343 1.00 35.06 83 VAL A N 1
ATOM 624 C CA . VAL A 1 83 ? -12.486 28.467 -41.516 1.00 35.06 83 VAL A CA 1
ATOM 625 C C . VAL A 1 83 ? -11.312 28.318 -40.560 1.00 35.06 83 VAL A C 1
ATOM 627 O O . VAL A 1 83 ? -11.365 28.723 -39.397 1.00 35.06 83 VAL A O 1
ATOM 630 N N . GLU A 1 84 ? -10.246 27.685 -41.052 1.00 42.56 84 GLU A N 1
ATOM 631 C CA . GLU A 1 84 ? -8.909 27.929 -40.530 1.00 42.56 84 GLU A CA 1
ATOM 632 C C . GLU A 1 84 ? -8.743 29.450 -40.420 1.00 42.56 84 GLU A C 1
ATOM 634 O O . GLU A 1 84 ? -8.931 30.151 -41.423 1.00 42.56 84 GLU A O 1
ATOM 639 N N . PRO A 1 85 ? -8.420 30.014 -39.241 1.00 44.03 85 PRO A N 1
ATOM 640 C CA . PRO A 1 85 ? -7.993 31.393 -39.205 1.00 44.03 85 PRO A CA 1
ATOM 641 C C . PRO A 1 85 ? -6.688 31.441 -39.991 1.00 44.03 85 PRO A C 1
ATOM 643 O O . PRO A 1 85 ? -5.643 30.998 -39.510 1.00 44.03 85 PRO A O 1
ATOM 646 N N . GLN A 1 86 ? -6.777 31.943 -41.224 1.00 40.12 86 GLN A N 1
ATOM 647 C CA . GLN A 1 86 ? -5.627 32.349 -42.006 1.00 40.12 86 GLN A CA 1
ATOM 648 C C . GLN A 1 86 ? -4.760 33.196 -41.080 1.00 40.12 86 GLN A C 1
ATOM 650 O O . GLN A 1 86 ? -5.176 34.251 -40.598 1.00 40.12 86 GLN A O 1
ATOM 655 N N . LEU A 1 87 ? -3.584 32.664 -40.758 1.00 49.25 87 LEU A N 1
ATOM 656 C CA . LEU A 1 87 ? -2.545 33.389 -40.058 1.00 49.25 87 LEU A CA 1
ATOM 657 C C . LEU A 1 87 ? -2.112 34.505 -41.005 1.00 49.25 87 LEU A C 1
ATOM 659 O O . LEU A 1 87 ? -1.213 34.313 -41.824 1.00 49.25 87 LEU A O 1
ATOM 663 N N . GLU A 1 88 ? -2.779 35.657 -40.918 1.00 51.81 88 GLU A N 1
ATOM 664 C CA . GLU A 1 88 ? -2.190 36.903 -41.374 1.00 51.81 88 GLU A CA 1
ATOM 665 C C . GLU A 1 88 ? -0.831 36.979 -40.677 1.00 51.81 88 GLU A C 1
ATOM 667 O O . GLU A 1 88 ? -0.722 36.976 -39.446 1.00 51.81 88 GLU A O 1
ATOM 672 N N . ALA A 1 89 ? 0.227 36.893 -41.483 1.00 55.25 89 ALA A N 1
ATOM 673 C CA . ALA A 1 89 ? 1.592 37.115 -41.056 1.00 55.25 89 ALA A CA 1
ATOM 674 C C . ALA A 1 89 ? 1.732 38.610 -40.766 1.00 55.25 89 ALA A C 1
ATOM 676 O O . ALA A 1 89 ? 2.345 39.363 -41.517 1.00 55.25 89 ALA A O 1
ATOM 677 N N . ASP A 1 90 ? 1.080 39.035 -39.695 1.00 55.69 90 ASP A N 1
ATOM 678 C CA . ASP A 1 90 ? 1.195 40.363 -39.151 1.00 55.69 90 ASP A CA 1
ATOM 679 C C . ASP A 1 90 ? 2.640 40.534 -38.685 1.00 55.69 90 ASP A C 1
ATOM 681 O O . ASP A 1 90 ? 3.144 39.821 -37.807 1.00 55.69 90 ASP A O 1
ATOM 685 N N . ASP A 1 91 ? 3.328 41.467 -39.330 1.00 62.28 91 ASP A N 1
ATOM 686 C CA . ASP A 1 91 ? 4.704 41.830 -39.042 1.00 62.28 91 ASP A CA 1
ATOM 687 C C . ASP A 1 91 ? 4.742 42.597 -37.707 1.00 62.28 91 ASP A C 1
ATOM 689 O O . ASP A 1 91 ? 4.771 43.824 -37.638 1.00 62.28 91 ASP A O 1
ATOM 693 N N . TRP A 1 92 ? 4.662 41.856 -36.599 1.00 55.94 92 TRP A N 1
ATOM 694 C CA . TRP A 1 92 ? 4.656 42.382 -35.229 1.00 55.94 92 TRP A CA 1
ATOM 695 C C . TRP A 1 92 ? 6.052 42.781 -34.725 1.00 55.94 92 TRP A C 1
ATOM 697 O O . TRP A 1 92 ? 6.258 42.913 -33.515 1.00 55.94 92 TRP A O 1
ATOM 707 N N . SER A 1 93 ? 7.018 42.957 -35.629 1.00 64.75 93 SER A N 1
ATOM 708 C CA . SER A 1 93 ? 8.424 43.229 -35.317 1.00 64.75 93 SER A CA 1
ATOM 709 C C . SER A 1 93 ? 8.649 44.563 -34.583 1.00 64.75 93 SER A C 1
ATOM 711 O O . SER A 1 93 ? 9.658 44.701 -33.893 1.00 64.75 93 SER A O 1
ATOM 713 N N . ASP A 1 94 ? 7.686 45.494 -34.641 1.00 65.19 94 ASP A N 1
ATOM 714 C CA . ASP A 1 94 ? 7.744 46.818 -33.993 1.00 65.19 94 ASP A CA 1
ATOM 715 C C . ASP A 1 94 ? 6.768 46.991 -32.804 1.00 65.19 94 ASP A C 1
ATOM 717 O O . ASP A 1 94 ? 6.650 48.064 -32.206 1.00 65.19 94 ASP A O 1
ATOM 721 N N . VAL A 1 95 ? 6.039 45.940 -32.405 1.00 68.31 95 VAL A N 1
ATOM 722 C CA . VAL A 1 95 ? 5.114 46.023 -31.263 1.00 68.31 95 VAL A CA 1
ATOM 723 C C . VAL A 1 95 ? 5.816 45.538 -29.990 1.00 68.31 95 VAL A C 1
ATOM 725 O O . VAL A 1 95 ? 6.288 44.402 -29.949 1.00 68.31 95 VAL A O 1
ATOM 728 N N . PRO A 1 96 ? 5.851 46.336 -28.900 1.00 79.00 96 PRO A N 1
ATOM 729 C CA . PRO A 1 96 ? 6.425 45.894 -27.634 1.00 79.00 96 PRO A CA 1
ATOM 730 C C . PRO A 1 96 ? 5.826 44.553 -27.200 1.00 79.00 96 PRO A C 1
ATOM 732 O O . PRO A 1 96 ? 4.602 44.405 -27.190 1.00 79.00 96 PRO A O 1
ATOM 735 N N . PHE A 1 97 ? 6.674 43.602 -26.801 1.00 68.94 97 PHE A N 1
ATOM 736 C CA . PHE A 1 97 ? 6.321 42.204 -26.505 1.00 68.94 97 PHE A CA 1
ATOM 737 C C . PHE A 1 97 ? 5.051 42.039 -25.640 1.00 68.94 97 PHE A C 1
ATOM 739 O O . PHE A 1 97 ? 4.198 41.197 -25.913 1.00 68.94 97 PHE A O 1
ATOM 746 N N . ASN A 1 98 ? 4.845 42.928 -24.662 1.00 73.38 98 ASN A N 1
ATOM 747 C CA . ASN A 1 98 ? 3.680 42.959 -23.767 1.00 73.38 98 ASN A CA 1
ATOM 748 C C . ASN A 1 98 ? 2.327 43.236 -24.461 1.00 73.38 98 ASN A C 1
ATOM 750 O O . ASN A 1 98 ? 1.271 43.081 -23.844 1.00 73.38 98 ASN A O 1
ATOM 754 N N . LYS A 1 99 ? 2.328 43.687 -25.718 1.00 78.56 99 LYS A N 1
ATOM 755 C CA . LYS A 1 99 ? 1.120 43.963 -26.509 1.00 78.56 99 LYS A CA 1
ATOM 756 C C . LYS A 1 99 ? 0.843 42.899 -27.575 1.00 78.56 99 LYS A C 1
ATOM 758 O O . LYS A 1 99 ? -0.219 42.962 -28.187 1.00 78.56 99 LYS A O 1
ATOM 763 N N . HIS A 1 100 ? 1.731 41.918 -27.751 1.00 84.94 100 HIS A N 1
ATOM 764 C CA . HIS A 1 100 ? 1.545 40.848 -28.726 1.00 84.94 100 HIS A CA 1
ATOM 765 C C . HIS A 1 100 ? 0.304 39.995 -28.372 1.00 84.94 100 HIS A C 1
ATOM 767 O O . HIS A 1 100 ? 0.175 39.554 -27.223 1.00 84.94 100 HIS A O 1
ATOM 773 N N . PRO A 1 101 ? -0.609 39.708 -29.321 1.00 84.38 101 PRO A N 1
ATOM 774 C CA . PRO A 1 101 ? -1.870 39.015 -29.039 1.00 84.38 101 PRO A CA 1
ATOM 775 C C . PRO A 1 101 ? -1.663 37.611 -28.456 1.00 84.38 101 PRO A C 1
ATOM 777 O O . PRO A 1 101 ? -2.336 37.246 -27.495 1.00 84.38 101 PRO A O 1
ATOM 780 N N . ARG A 1 102 ? -0.671 36.850 -28.948 1.00 83.38 102 ARG A N 1
ATOM 781 C CA . ARG A 1 102 ? -0.303 35.545 -28.353 1.00 83.38 102 ARG A CA 1
ATOM 782 C C . ARG A 1 102 ? 0.160 35.667 -26.902 1.00 83.38 102 ARG A C 1
ATOM 784 O O . ARG A 1 102 ? -0.216 34.847 -26.078 1.00 83.38 102 ARG A O 1
ATOM 791 N N . PHE A 1 103 ? 0.942 36.696 -26.574 1.00 84.69 103 PHE A N 1
ATOM 792 C CA . PHE A 1 103 ? 1.445 36.882 -25.214 1.00 84.69 103 PHE A CA 1
ATOM 793 C C . PHE A 1 103 ? 0.317 37.271 -24.252 1.00 84.69 103 PHE A C 1
ATOM 795 O O . PHE A 1 103 ? 0.273 36.788 -23.127 1.00 84.69 103 PHE A O 1
ATOM 802 N N . ARG A 1 104 ? -0.657 38.067 -24.712 1.00 85.69 104 ARG A N 1
ATOM 803 C CA . ARG A 1 104 ? -1.872 38.366 -23.940 1.00 85.69 104 ARG A CA 1
ATOM 804 C C . ARG A 1 104 ? -2.732 37.128 -23.692 1.00 85.69 104 ARG A C 1
ATOM 806 O O . ARG A 1 104 ? -3.184 36.960 -22.566 1.00 85.69 104 ARG A O 1
ATOM 813 N N . LYS A 1 105 ? -2.916 36.266 -24.702 1.00 87.75 105 LYS A N 1
ATOM 814 C CA . LYS A 1 105 ? -3.618 34.978 -24.547 1.00 87.75 105 LYS A CA 1
ATOM 815 C C . LYS A 1 105 ? -2.915 34.085 -23.520 1.00 87.75 105 LYS A C 1
ATOM 817 O O . LYS A 1 105 ? -3.544 33.685 -22.552 1.00 87.75 105 LYS A O 1
ATOM 822 N N . LEU A 1 106 ? -1.596 33.919 -23.632 1.00 89.31 106 LEU A N 1
ATOM 823 C CA . LEU A 1 106 ? -0.807 33.143 -22.666 1.00 89.31 106 LEU A CA 1
ATOM 824 C C . LEU A 1 106 ? -0.848 33.725 -21.243 1.00 89.31 106 LEU A C 1
ATOM 826 O O . LEU A 1 106 ? -0.856 32.975 -20.273 1.00 89.31 106 LEU A O 1
ATOM 830 N N . ILE A 1 107 ? -0.870 35.053 -21.084 1.00 89.50 107 ILE A N 1
ATOM 831 C CA . ILE A 1 107 ? -1.032 35.677 -19.762 1.00 89.50 107 ILE A CA 1
ATOM 832 C C . ILE A 1 107 ? -2.438 35.436 -19.208 1.00 89.50 107 ILE A C 1
ATOM 834 O O . ILE A 1 107 ? -2.568 35.186 -18.012 1.00 89.50 107 ILE A O 1
ATOM 838 N N . ALA A 1 108 ? -3.475 35.532 -20.042 1.00 89.44 108 ALA A N 1
ATOM 839 C CA . ALA A 1 108 ? -4.848 35.259 -19.629 1.00 89.44 108 ALA A CA 1
ATOM 840 C C . ALA A 1 108 ? -4.992 33.801 -19.167 1.00 89.44 108 ALA A C 1
ATOM 842 O O . ALA A 1 108 ? -5.372 33.582 -18.021 1.00 89.44 108 ALA A O 1
ATOM 843 N N . GLU A 1 109 ? -4.542 32.843 -19.982 1.00 92.19 109 GLU A N 1
ATOM 844 C CA . GLU A 1 109 ? -4.502 31.414 -19.642 1.00 92.19 109 GLU A CA 1
ATOM 845 C C . GLU A 1 109 ? -3.700 31.166 -18.360 1.00 92.19 109 GLU A C 1
ATOM 847 O O . GLU A 1 109 ? -4.172 30.504 -17.441 1.00 92.19 109 GLU A O 1
ATOM 852 N N . LYS A 1 110 ? -2.507 31.762 -18.227 1.00 93.00 110 LYS A N 1
ATOM 853 C CA . LYS A 1 110 ? -1.705 31.655 -17.001 1.00 93.00 110 LYS A CA 1
ATOM 854 C C . LYS A 1 110 ? -2.451 32.188 -15.777 1.00 93.00 110 LYS A C 1
ATOM 856 O O . LYS A 1 110 ? -2.346 31.602 -14.705 1.00 93.00 110 LYS A O 1
ATOM 861 N N . ASN A 1 111 ? -3.148 33.315 -15.898 1.00 92.94 111 ASN A N 1
ATOM 862 C CA . ASN A 1 111 ? -3.886 33.908 -14.786 1.00 92.94 111 ASN A CA 1
ATOM 863 C C . ASN A 1 111 ? -5.116 33.072 -14.410 1.00 92.94 111 ASN A C 1
ATOM 865 O O . ASN A 1 111 ? -5.423 32.963 -13.226 1.00 92.94 111 ASN A O 1
ATOM 869 N N . GLU A 1 112 ? -5.801 32.477 -15.385 1.00 94.44 112 GLU A N 1
ATOM 870 C CA . GLU A 1 112 ? -6.905 31.538 -15.155 1.00 94.44 112 GLU A CA 1
ATOM 871 C C . GLU A 1 112 ? -6.411 30.262 -14.473 1.00 94.44 112 GLU A C 1
ATOM 873 O O . GLU A 1 112 ? -6.924 29.897 -13.416 1.00 94.44 112 GLU A O 1
ATOM 878 N N . LEU A 1 113 ? -5.342 29.654 -14.994 1.00 93.19 113 LEU A N 1
ATOM 879 C CA . LEU A 1 113 ? -4.695 28.495 -14.379 1.00 93.19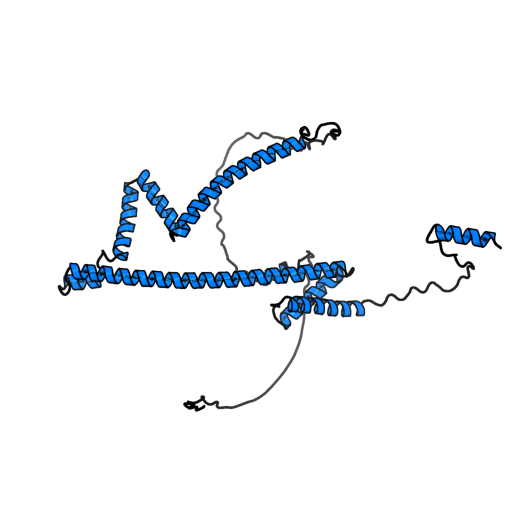 113 LEU A CA 1
ATOM 880 C C . LEU A 1 113 ? -4.198 28.802 -12.971 1.00 93.19 113 LEU A C 1
ATOM 882 O O . LEU A 1 113 ? -4.323 27.965 -12.088 1.00 93.19 113 LEU A O 1
ATOM 886 N N . LYS A 1 114 ? -3.664 30.004 -12.736 1.00 93.94 114 LYS A N 1
ATOM 887 C CA . LYS A 1 114 ? -3.237 30.423 -11.401 1.00 93.94 114 LYS A CA 1
ATOM 888 C C . LYS A 1 114 ? -4.417 30.491 -10.430 1.00 93.94 114 LYS A C 1
ATOM 890 O O . LYS A 1 114 ? -4.282 30.006 -9.318 1.00 93.94 114 LYS A O 1
ATOM 895 N N . LYS A 1 115 ? -5.565 31.037 -10.844 1.00 93.38 115 LYS A N 1
ATOM 896 C CA . LYS A 1 115 ? -6.776 31.071 -10.004 1.00 93.38 115 LYS A CA 1
ATOM 897 C C . LYS A 1 115 ? -7.311 29.672 -9.711 1.00 93.38 115 LYS A C 1
ATOM 899 O O . LYS A 1 115 ? -7.681 29.396 -8.577 1.00 93.38 115 LYS A O 1
ATOM 904 N N . LEU A 1 116 ? -7.338 28.795 -10.715 1.00 92.75 116 LEU A N 1
ATOM 905 C CA . LEU A 1 116 ? -7.734 27.398 -10.521 1.00 92.75 116 LEU A CA 1
ATOM 906 C C . LEU A 1 116 ? -6.762 26.677 -9.584 1.00 92.75 116 LEU A C 1
ATOM 908 O O . LEU A 1 116 ? -7.200 25.992 -8.671 1.00 92.75 116 LEU A O 1
ATOM 912 N N . ALA A 1 117 ? -5.455 26.877 -9.763 1.00 92.50 117 ALA A N 1
ATOM 913 C CA . ALA A 1 117 ? -4.435 26.307 -8.892 1.00 92.50 117 ALA A CA 1
ATOM 914 C C . ALA A 1 117 ? -4.549 26.823 -7.451 1.00 92.50 117 ALA A C 1
ATOM 916 O O . ALA A 1 117 ? -4.414 26.031 -6.530 1.00 92.50 117 ALA A O 1
ATOM 917 N N . GLU A 1 118 ? -4.831 28.114 -7.250 1.00 92.06 118 GLU A N 1
ATOM 918 C CA . GLU A 1 118 ? -5.099 28.685 -5.922 1.00 92.06 118 GLU A CA 1
ATOM 919 C C . GLU A 1 118 ? -6.347 28.050 -5.282 1.00 92.06 118 GLU A C 1
ATOM 921 O O . GLU A 1 118 ? -6.290 27.669 -4.116 1.00 92.06 118 GLU A O 1
ATOM 926 N N . GLY A 1 119 ? -7.433 27.855 -6.043 1.00 91.69 119 GLY A N 1
ATOM 927 C CA . GLY A 1 119 ? -8.636 27.164 -5.558 1.00 91.69 119 GLY A CA 1
ATOM 928 C C . GLY A 1 119 ? -8.373 25.705 -5.174 1.00 91.69 119 GLY A C 1
ATOM 929 O O . GLY A 1 119 ? -8.693 25.285 -4.066 1.00 91.69 119 GLY A O 1
ATOM 930 N N . PHE A 1 120 ? -7.698 24.946 -6.041 1.00 93.62 120 PHE A N 1
ATOM 931 C CA . PHE A 1 120 ? -7.327 23.561 -5.739 1.00 93.62 120 PHE A CA 1
ATOM 932 C C . PHE A 1 120 ? -6.326 23.445 -4.591 1.00 93.62 120 PHE A C 1
ATOM 934 O O . PHE A 1 120 ? -6.330 22.444 -3.879 1.00 93.62 120 PHE A O 1
ATOM 941 N N . GLN A 1 121 ? -5.455 24.438 -4.405 1.00 90.62 121 GLN A N 1
ATOM 942 C CA . GLN A 1 121 ? -4.528 24.452 -3.283 1.00 90.62 121 GLN A CA 1
ATOM 943 C C . GLN A 1 121 ? -5.284 24.588 -1.958 1.00 90.62 121 GLN A C 1
ATOM 945 O O . GLN A 1 121 ? -4.998 23.835 -1.030 1.00 90.62 121 GLN A O 1
ATOM 950 N N . GLU A 1 122 ? -6.274 25.481 -1.879 1.00 91.44 122 GLU A N 1
ATOM 951 C CA . GLU A 1 122 ? -7.109 25.619 -0.682 1.00 91.44 122 GLU A CA 1
ATOM 952 C C . GLU A 1 122 ? -7.889 24.328 -0.382 1.00 91.44 122 GLU A C 1
ATOM 954 O O . GLU A 1 122 ? -7.842 23.829 0.747 1.00 91.44 122 GLU A O 1
ATOM 959 N N . ASP A 1 123 ? -8.527 23.735 -1.394 1.00 90.00 123 ASP A N 1
ATOM 960 C CA . ASP A 1 123 ? -9.252 22.465 -1.254 1.00 90.00 123 ASP A CA 1
ATOM 961 C C . ASP A 1 123 ? -8.317 21.324 -0.823 1.00 90.00 123 ASP A C 1
ATOM 963 O O . ASP A 1 123 ? -8.644 20.542 0.072 1.00 90.00 123 ASP A O 1
ATOM 967 N N . SER A 1 124 ? -7.115 21.253 -1.404 1.00 91.06 124 SER A N 1
ATOM 968 C CA . SER A 1 124 ? -6.100 20.263 -1.038 1.00 91.06 124 SER A CA 1
ATOM 969 C C . SER A 1 124 ? -5.629 20.435 0.404 1.00 91.06 124 SER A C 1
ATOM 971 O O . SER A 1 124 ? -5.417 19.438 1.090 1.00 91.06 124 SER A O 1
ATOM 973 N N . GLU A 1 125 ? -5.447 21.665 0.887 1.00 92.88 125 GLU A N 1
ATOM 974 C CA . GLU A 1 125 ? -5.062 21.923 2.279 1.00 92.88 125 GLU A CA 1
ATOM 975 C C . GLU A 1 125 ? -6.167 21.502 3.257 1.00 92.88 125 GLU A C 1
ATOM 977 O O . GLU A 1 125 ? -5.881 20.972 4.332 1.00 92.88 125 GLU A O 1
ATOM 982 N N . GLN A 1 126 ? -7.437 21.726 2.909 1.00 90.25 126 GLN A N 1
ATOM 983 C CA . GLN A 1 126 ? -8.569 21.270 3.719 1.00 90.25 126 GLN A CA 1
ATOM 984 C C . GLN A 1 126 ? -8.687 19.745 3.711 1.00 90.25 126 GLN A C 1
ATOM 986 O O . GLN A 1 126 ? -8.848 19.137 4.770 1.00 90.25 126 GLN A O 1
ATOM 991 N N . TYR A 1 127 ? -8.538 19.125 2.542 1.00 92.00 127 TYR A N 1
ATOM 992 C CA . TYR A 1 127 ? -8.540 17.675 2.403 1.00 92.00 127 TYR A CA 1
ATOM 993 C C . TYR A 1 127 ? -7.405 17.030 3.204 1.00 92.00 127 TYR A C 1
ATOM 995 O O . TYR A 1 127 ? -7.653 16.091 3.955 1.00 92.00 127 TYR A O 1
ATOM 1003 N N . GLN A 1 128 ? -6.187 17.578 3.134 1.00 92.38 128 GLN A N 1
ATOM 1004 C CA . GLN A 1 128 ? -5.058 17.112 3.944 1.00 92.38 128 GLN A CA 1
ATOM 1005 C C . GLN A 1 128 ? -5.365 17.188 5.438 1.00 92.38 128 GLN A C 1
ATOM 1007 O O . GLN A 1 128 ? -5.169 16.202 6.133 1.00 92.38 128 GLN A O 1
ATOM 1012 N N . LYS A 1 129 ? -5.947 18.290 5.931 1.00 93.25 129 LYS A N 1
ATOM 1013 C CA . LYS A 1 129 ? -6.356 18.392 7.345 1.00 93.25 129 LYS A CA 1
ATOM 1014 C C . LYS A 1 129 ? -7.342 17.292 7.749 1.00 93.25 129 LYS A C 1
ATOM 1016 O O . LYS A 1 129 ? -7.256 16.789 8.866 1.00 93.25 129 LYS A O 1
ATOM 1021 N N . ILE A 1 130 ? -8.279 16.933 6.868 1.00 91.31 130 ILE A N 1
ATOM 1022 C CA . ILE A 1 130 ? -9.256 15.866 7.126 1.00 91.31 130 ILE A CA 1
ATOM 1023 C C . ILE A 1 130 ? -8.566 14.500 7.122 1.00 91.31 130 ILE A C 1
ATOM 1025 O O . ILE A 1 130 ? -8.755 13.730 8.059 1.00 91.31 130 ILE A O 1
ATOM 1029 N N . VAL A 1 131 ? -7.739 14.211 6.117 1.00 91.62 131 VAL A N 1
ATOM 1030 C CA . VAL A 1 131 ? -6.993 12.947 6.021 1.00 91.62 131 VAL A CA 1
ATOM 1031 C C . VAL A 1 131 ? -6.041 12.781 7.203 1.00 91.62 131 VAL A C 1
ATOM 1033 O O . VAL A 1 131 ? -6.019 11.719 7.820 1.00 91.62 131 VAL A O 1
ATOM 1036 N N . ASP A 1 132 ? -5.324 13.839 7.579 1.00 92.88 132 ASP A N 1
ATOM 1037 C CA . ASP A 1 132 ? -4.447 13.857 8.746 1.00 92.88 132 ASP A CA 1
ATOM 1038 C C . ASP A 1 132 ? -5.246 13.617 10.028 1.00 92.88 132 ASP A C 1
ATOM 1040 O O . ASP A 1 132 ? -4.805 12.878 10.904 1.00 92.88 132 ASP A O 1
ATOM 1044 N N . PHE A 1 133 ? -6.436 14.210 10.163 1.00 93.25 133 PHE A N 1
ATOM 1045 C CA . PHE A 1 133 ? -7.302 13.960 11.313 1.00 93.25 133 PHE A CA 1
ATOM 1046 C C . PHE A 1 133 ? -7.769 12.499 11.371 1.00 93.25 133 PHE A C 1
ATOM 1048 O O . PHE A 1 133 ? -7.704 11.892 12.439 1.00 93.25 133 PHE A O 1
ATOM 1055 N N . ILE A 1 134 ? -8.204 11.925 10.248 1.00 92.44 134 ILE A N 1
ATOM 1056 C CA . ILE A 1 134 ? -8.624 10.519 10.156 1.00 92.44 134 ILE A CA 1
ATOM 1057 C C . ILE A 1 134 ? -7.451 9.598 10.527 1.00 92.44 134 ILE A C 1
ATOM 1059 O O . ILE A 1 134 ? -7.589 8.750 11.409 1.00 92.44 134 ILE A O 1
ATOM 1063 N N . GLY A 1 135 ? -6.273 9.837 9.944 1.00 88.81 135 GLY A N 1
ATOM 1064 C CA . GLY A 1 135 ? -5.060 9.063 10.205 1.00 88.81 135 GLY A CA 1
ATOM 1065 C C . GLY A 1 135 ? -4.559 9.174 11.648 1.00 88.81 135 GLY A C 1
ATOM 1066 O O . GLY A 1 135 ? -4.248 8.160 12.267 1.00 88.81 135 GLY A O 1
ATOM 1067 N N . ASN A 1 136 ? -4.540 10.381 12.225 1.00 91.50 136 ASN A N 1
ATOM 1068 C CA . ASN A 1 136 ? -4.073 10.614 13.600 1.00 91.50 136 ASN A CA 1
ATOM 1069 C C . ASN A 1 136 ? -4.988 10.002 14.670 1.00 91.50 136 ASN A C 1
ATOM 1071 O O . ASN A 1 136 ? -4.536 9.771 15.790 1.00 91.50 136 ASN A O 1
ATOM 1075 N N . ASN A 1 137 ? -6.267 9.778 14.355 1.00 89.38 137 ASN A N 1
ATOM 1076 C CA . ASN A 1 137 ? -7.236 9.182 15.277 1.00 89.38 137 ASN A CA 1
ATOM 1077 C C . ASN A 1 137 ? -7.484 7.693 14.999 1.00 89.38 137 ASN A C 1
ATOM 1079 O O . ASN A 1 137 ? -8.396 7.124 15.596 1.00 89.38 137 ASN A O 1
ATOM 1083 N N . ASN A 1 138 ? -6.691 7.067 14.121 1.00 85.88 138 ASN A N 1
ATOM 1084 C CA . ASN A 1 138 ? -6.853 5.667 13.726 1.00 85.88 138 ASN A CA 1
ATOM 1085 C C . ASN A 1 138 ? -8.284 5.345 13.246 1.00 85.88 138 ASN A C 1
ATOM 1087 O O . ASN A 1 138 ? -8.793 4.257 13.503 1.00 85.88 138 ASN A O 1
ATOM 1091 N N . LEU A 1 139 ? -8.937 6.300 12.578 1.00 88.94 139 LEU A N 1
ATOM 1092 C CA . LEU A 1 139 ? -10.263 6.107 11.994 1.00 88.94 139 LEU A CA 1
ATOM 1093 C C . LEU A 1 139 ? -10.118 5.538 10.581 1.00 88.94 139 LEU A C 1
ATOM 1095 O O . LEU A 1 139 ? -9.245 5.968 9.824 1.00 88.94 139 LEU A O 1
ATOM 1099 N N . SER A 1 140 ? -10.989 4.604 10.201 1.00 89.06 140 SER A N 1
ATOM 1100 C CA . SER A 1 140 ? -11.150 4.231 8.795 1.00 89.06 140 SER A CA 1
ATOM 1101 C C . SER A 1 140 ? -11.856 5.350 8.017 1.00 89.06 140 SER A C 1
ATOM 1103 O O . SER A 1 140 ? -12.560 6.188 8.587 1.00 89.06 140 SER A O 1
ATOM 1105 N N . ALA A 1 141 ? -11.707 5.348 6.689 1.00 87.81 141 ALA A N 1
ATOM 1106 C CA . ALA A 1 141 ? -12.503 6.205 5.813 1.00 87.81 141 ALA A CA 1
ATOM 1107 C C . ALA A 1 141 ? -14.009 5.935 5.987 1.00 87.81 141 ALA A C 1
ATOM 1109 O O . ALA A 1 141 ? -14.800 6.878 6.011 1.00 87.81 141 ALA A O 1
ATOM 1110 N N . ASP A 1 142 ? -14.378 4.667 6.186 1.00 90.00 142 ASP A N 1
ATOM 1111 C CA . ASP A 1 142 ? -15.761 4.254 6.426 1.00 90.00 142 ASP A CA 1
ATOM 1112 C C . ASP A 1 142 ? -16.274 4.772 7.778 1.00 90.00 142 ASP A C 1
ATOM 1114 O O . ASP A 1 142 ? -17.357 5.353 7.834 1.00 90.00 142 ASP A O 1
ATOM 1118 N N . ASP A 1 143 ? -15.462 4.681 8.841 1.00 89.50 143 ASP A N 1
ATOM 1119 C CA . ASP A 1 143 ? -15.810 5.198 10.176 1.00 89.50 143 ASP A CA 1
ATOM 1120 C C . ASP A 1 143 ? -16.010 6.719 10.149 1.00 89.50 143 ASP A C 1
ATOM 1122 O O . ASP A 1 143 ? -16.933 7.264 10.759 1.00 89.50 143 ASP A O 1
ATOM 1126 N N . ALA A 1 144 ? -15.142 7.429 9.423 1.00 91.81 144 ALA A N 1
ATOM 1127 C CA . ALA A 1 144 ? -15.248 8.871 9.259 1.00 91.81 144 ALA A CA 1
ATOM 1128 C C . ALA A 1 144 ? -16.506 9.250 8.463 1.00 91.81 144 ALA A C 1
ATOM 1130 O O . ALA A 1 144 ? -17.232 10.165 8.859 1.00 91.81 144 ALA A O 1
ATOM 1131 N N . ALA A 1 145 ? -16.795 8.539 7.368 1.00 91.50 145 ALA A N 1
ATOM 1132 C CA . ALA A 1 145 ? -17.994 8.749 6.563 1.00 91.50 145 ALA A CA 1
ATOM 1133 C C . ALA A 1 145 ? -19.272 8.477 7.368 1.00 91.50 145 ALA A C 1
ATOM 1135 O O . ALA A 1 145 ? -20.212 9.276 7.319 1.00 91.50 145 ALA A O 1
ATOM 1136 N N . GLU A 1 146 ? -19.300 7.401 8.155 1.00 91.00 146 GLU A N 1
ATOM 1137 C CA . GLU A 1 146 ? -20.408 7.096 9.053 1.00 91.00 146 GLU A CA 1
ATOM 1138 C C . GLU A 1 146 ? -20.564 8.171 10.135 1.00 91.00 146 GLU A C 1
ATOM 1140 O O . GLU A 1 146 ? -21.669 8.668 10.353 1.00 91.00 146 GLU A O 1
ATOM 1145 N N . GLY A 1 147 ? -19.468 8.622 10.748 1.00 90.69 147 GLY A N 1
ATOM 1146 C CA . GLY A 1 147 ? -19.485 9.720 11.714 1.00 90.69 147 GLY A CA 1
ATOM 1147 C C . GLY A 1 147 ? -20.047 11.019 11.125 1.00 90.69 147 GLY A C 1
ATOM 1148 O O . GLY A 1 147 ? -20.896 11.671 11.743 1.00 90.69 147 GLY A O 1
ATOM 1149 N N . PHE A 1 148 ? -19.645 11.382 9.903 1.00 92.38 148 PHE A N 1
ATOM 1150 C CA . PHE A 1 148 ? -20.208 12.536 9.196 1.00 92.38 148 PHE A CA 1
ATOM 1151 C C . PHE A 1 148 ? -21.678 12.334 8.835 1.00 92.38 148 PHE A C 1
ATOM 1153 O O . PHE A 1 148 ? -22.468 13.272 8.969 1.00 92.38 148 PHE A O 1
ATOM 1160 N N . LYS A 1 149 ? -22.073 11.120 8.438 1.00 92.69 149 LYS A N 1
ATOM 1161 C CA . LYS A 1 149 ? -23.470 10.768 8.175 1.00 92.69 149 LYS A CA 1
ATOM 1162 C C . LYS A 1 149 ? -24.314 10.937 9.435 1.00 92.69 149 LYS A C 1
ATOM 1164 O O . LYS A 1 149 ? -25.311 11.652 9.381 1.00 92.69 149 LYS A O 1
ATOM 1169 N N . ILE A 1 150 ? -23.887 10.384 10.569 1.00 92.62 150 ILE A N 1
ATOM 1170 C CA . ILE A 1 150 ? -24.562 10.545 11.863 1.00 92.62 150 ILE A CA 1
ATOM 1171 C C . ILE A 1 150 ? -24.658 12.029 12.224 1.00 92.62 150 ILE A C 1
ATOM 1173 O O . ILE A 1 150 ? -25.739 12.508 12.544 1.00 92.62 150 ILE A O 1
ATOM 1177 N N . MET A 1 151 ? -23.571 12.795 12.097 1.00 92.88 151 MET A N 1
ATOM 1178 C CA . MET A 1 151 ? -23.579 14.235 12.385 1.00 92.88 151 MET A CA 1
ATOM 1179 C C . MET A 1 151 ? -24.531 15.018 11.467 1.00 92.88 151 MET A C 1
ATOM 1181 O O . MET A 1 151 ? -25.181 15.970 11.906 1.00 92.88 151 MET A O 1
ATOM 1185 N N . SER A 1 152 ? -24.627 14.627 10.194 1.00 95.75 152 SER A N 1
ATOM 1186 C CA . SER A 1 152 ? -25.570 15.223 9.246 1.00 95.75 152 SER A CA 1
ATOM 1187 C C . SER A 1 152 ? -27.018 14.905 9.621 1.00 95.75 152 SER A C 1
ATOM 1189 O O . SER A 1 152 ? -27.858 15.804 9.609 1.00 95.75 152 SER A O 1
ATOM 1191 N N . LEU A 1 153 ? -27.293 13.666 10.042 1.00 95.19 153 LEU A N 1
ATOM 1192 C CA . LEU A 1 153 ? -28.605 13.242 10.514 1.00 95.19 153 LEU A CA 1
ATOM 1193 C C . LEU A 1 153 ? -28.964 13.977 11.805 1.00 95.19 153 LEU A C 1
ATOM 1195 O O . LEU A 1 153 ? -30.025 14.565 11.864 1.00 95.19 153 LEU A O 1
ATOM 1199 N N . ILE A 1 154 ? -28.057 14.126 12.773 1.00 94.62 154 ILE A N 1
ATOM 1200 C CA . ILE A 1 154 ? -28.329 14.898 14.002 1.00 94.62 154 ILE A CA 1
ATOM 1201 C C . ILE A 1 154 ? -28.844 16.317 13.694 1.00 94.62 154 ILE A C 1
ATOM 1203 O O . ILE A 1 154 ? -29.684 16.842 14.425 1.00 94.62 154 ILE A O 1
ATOM 1207 N N . LYS A 1 155 ? -28.348 16.950 12.623 1.00 95.62 155 LYS A N 1
ATOM 1208 C CA . LYS A 1 155 ? -28.774 18.298 12.217 1.00 95.62 155 LYS A CA 1
ATOM 1209 C C . LYS A 1 155 ? -30.058 18.321 11.388 1.00 95.62 155 LYS A C 1
ATOM 1211 O O . LYS A 1 155 ? -30.817 19.278 11.513 1.00 95.62 155 LYS A O 1
ATOM 1216 N N . ASN A 1 156 ? -30.264 17.325 10.530 1.00 96.00 156 ASN A N 1
ATOM 1217 C CA . ASN A 1 156 ? -31.337 17.324 9.534 1.00 96.00 156 ASN A CA 1
ATOM 1218 C C . ASN A 1 156 ? -32.536 16.448 9.942 1.00 96.00 156 ASN A C 1
ATOM 1220 O O . ASN A 1 156 ? -33.675 16.832 9.694 1.00 96.00 156 ASN A O 1
ATOM 1224 N N . ASP A 1 157 ? -32.271 15.298 10.562 1.00 95.81 157 ASP A N 1
ATOM 1225 C CA . ASP A 1 157 ? -33.225 14.294 11.048 1.00 95.81 157 ASP A CA 1
ATOM 1226 C C . ASP A 1 157 ? -32.726 13.636 12.363 1.00 95.81 157 ASP A C 1
ATOM 1228 O O . ASP A 1 157 ? -32.024 12.613 12.353 1.00 95.81 157 ASP A O 1
ATOM 1232 N N . PRO A 1 158 ? -33.054 14.233 13.521 1.00 93.69 158 PRO A N 1
ATOM 1233 C CA . PRO A 1 158 ? -32.569 13.756 14.810 1.00 93.69 158 PRO A CA 1
ATOM 1234 C C . PRO A 1 158 ? -33.180 12.413 15.236 1.00 93.69 158 PRO A C 1
ATOM 1236 O O . PRO A 1 158 ? -32.569 11.720 16.050 1.00 93.69 158 PRO A O 1
ATOM 1239 N N . GLU A 1 159 ? -34.351 12.033 14.714 1.00 94.25 159 GLU A N 1
ATOM 1240 C CA . GLU A 1 159 ? -34.996 10.759 15.056 1.00 94.25 159 GLU A CA 1
ATOM 1241 C C . GLU A 1 159 ? -34.237 9.596 14.412 1.00 94.25 159 GLU A C 1
ATOM 1243 O O . GLU A 1 159 ? -33.813 8.676 15.113 1.00 94.25 159 GLU A O 1
ATOM 1248 N N . ALA A 1 160 ? -33.928 9.701 13.115 1.00 93.06 160 ALA A N 1
ATOM 1249 C CA . ALA A 1 160 ? -33.093 8.716 12.428 1.00 93.06 160 ALA A CA 1
ATOM 1250 C C . ALA A 1 160 ? -31.675 8.631 13.025 1.00 93.06 160 ALA A C 1
ATOM 1252 O O . ALA A 1 160 ? -31.094 7.549 13.134 1.00 93.06 160 ALA A O 1
ATOM 1253 N N . ALA A 1 161 ? -31.107 9.764 13.456 1.00 93.06 161 ALA A N 1
ATOM 1254 C CA . ALA A 1 161 ? -29.815 9.771 14.138 1.00 93.06 161 ALA A CA 1
ATOM 1255 C C . ALA A 1 161 ? -29.845 9.000 15.467 1.00 93.06 161 ALA A C 1
ATOM 1257 O O . ALA A 1 161 ? -28.876 8.317 15.801 1.00 93.06 161 ALA A O 1
ATOM 1258 N N . TYR A 1 162 ? -30.941 9.106 16.224 1.00 93.62 162 TYR A N 1
ATOM 1259 C CA . TYR A 1 162 ? -31.097 8.410 17.498 1.00 93.62 162 TYR A CA 1
ATOM 1260 C C . TYR A 1 162 ? -31.117 6.889 17.321 1.00 93.62 162 TYR A C 1
ATOM 1262 O O . TYR A 1 162 ? -30.434 6.192 18.070 1.00 93.62 162 TYR A O 1
ATOM 1270 N N . GLU A 1 163 ? -31.821 6.375 16.309 1.00 93.75 163 GLU A N 1
ATOM 1271 C CA . GLU A 1 163 ? -31.866 4.933 16.020 1.00 93.75 163 GLU A CA 1
ATOM 1272 C C . GLU A 1 163 ? -30.476 4.370 15.694 1.00 93.75 163 GLU A C 1
ATOM 1274 O O . GLU A 1 163 ? -30.061 3.350 16.251 1.00 93.75 163 GLU A O 1
ATOM 1279 N N . ILE A 1 164 ? -29.712 5.073 14.852 1.00 92.38 164 ILE A N 1
ATOM 1280 C CA . ILE A 1 164 ? -28.342 4.669 14.502 1.00 92.38 164 ILE A CA 1
ATOM 1281 C C . ILE A 1 164 ? -27.441 4.706 15.744 1.00 92.38 164 ILE A C 1
ATOM 1283 O O . ILE A 1 164 ? -26.715 3.749 16.022 1.00 92.38 164 ILE A O 1
ATOM 1287 N N . LEU A 1 165 ? -27.513 5.783 16.533 1.00 92.44 165 LEU A N 1
ATOM 1288 C CA . LEU A 1 165 ? -26.741 5.910 17.771 1.00 92.44 165 LEU A CA 1
ATOM 1289 C C . LEU A 1 165 ? -27.103 4.838 18.802 1.00 92.44 165 LEU A C 1
ATOM 1291 O O . LEU A 1 165 ? -26.227 4.402 19.546 1.00 92.44 165 LEU A O 1
ATOM 1295 N N . GLN A 1 166 ? -28.357 4.389 18.852 1.00 93.19 166 GLN A N 1
ATOM 1296 C CA . GLN A 1 166 ? -28.778 3.309 19.740 1.00 93.19 166 GLN A CA 1
ATOM 1297 C C . GLN A 1 166 ? -28.094 1.984 19.375 1.00 93.19 166 GLN A C 1
ATOM 1299 O O . GLN A 1 166 ? -27.617 1.282 20.271 1.00 93.19 166 GLN A O 1
ATOM 1304 N N . GLY A 1 167 ? -27.976 1.676 18.079 1.00 91.44 167 GLY A N 1
ATOM 1305 C CA . GLY A 1 167 ? -27.214 0.522 17.591 1.00 91.44 167 GLY A CA 1
ATOM 1306 C C . GLY A 1 167 ? -25.738 0.588 17.999 1.00 91.44 167 GLY A C 1
ATOM 1307 O O . GLY A 1 167 ? -25.211 -0.348 18.609 1.00 91.44 167 GLY A O 1
ATOM 1308 N N . HIS A 1 168 ? -25.091 1.735 17.780 1.00 91.00 168 HIS A N 1
ATOM 1309 C CA . HIS A 1 168 ? -23.704 1.963 18.210 1.00 91.00 168 HIS A CA 1
ATOM 1310 C C . HIS A 1 168 ? -23.528 1.860 19.726 1.00 91.00 168 HIS A C 1
ATOM 1312 O O . HIS A 1 168 ? -22.567 1.264 20.208 1.00 91.00 168 HIS A O 1
ATOM 1318 N N . LEU A 1 169 ? -24.473 2.392 20.500 1.00 92.50 169 LEU A N 1
ATOM 1319 C CA . LEU A 1 169 ? -24.436 2.335 21.957 1.00 92.50 169 LEU A CA 1
ATOM 1320 C C . LEU A 1 169 ? -24.598 0.901 22.473 1.00 92.50 169 LEU A C 1
ATOM 1322 O O . LEU A 1 169 ? -23.923 0.535 23.433 1.00 92.50 169 LEU A O 1
ATOM 1326 N N . SER A 1 170 ? -25.436 0.081 21.832 1.00 91.00 170 SER A N 1
ATOM 1327 C CA . SER A 1 170 ? -25.550 -1.345 22.162 1.00 91.00 170 SER A CA 1
ATOM 1328 C C . SER A 1 170 ? -24.233 -2.089 21.916 1.00 91.00 170 SER A C 1
ATOM 1330 O O . SER A 1 170 ? -23.705 -2.700 22.843 1.00 91.00 170 SER A O 1
ATOM 1332 N N . SER A 1 171 ? -23.620 -1.887 20.746 1.00 90.31 171 SER A N 1
ATOM 1333 C CA . SER A 1 171 ? -22.314 -2.462 20.395 1.00 90.31 171 SER A CA 1
ATOM 1334 C C . SER A 1 171 ? -21.215 -2.001 21.361 1.00 90.31 171 SER A C 1
ATOM 1336 O O . SER A 1 171 ? -20.385 -2.786 21.815 1.00 90.31 171 SER A O 1
ATOM 1338 N N . MET A 1 172 ? -21.221 -0.721 21.745 1.00 89.81 172 MET A N 1
ATOM 1339 C CA . MET A 1 172 ? -20.263 -0.183 22.709 1.00 89.81 172 MET A CA 1
ATOM 1340 C C . MET A 1 172 ? -20.486 -0.741 24.119 1.00 89.81 172 MET A C 1
ATOM 1342 O O . MET A 1 172 ? -19.519 -0.949 24.853 1.00 89.81 172 MET A O 1
ATOM 1346 N N . ASN A 1 173 ? -21.730 -1.004 24.519 1.00 91.25 173 ASN A N 1
ATOM 1347 C CA . ASN A 1 173 ? -22.016 -1.639 25.803 1.00 91.25 173 ASN A CA 1
ATOM 1348 C C . ASN A 1 173 ? -21.526 -3.092 25.840 1.00 91.25 173 ASN A C 1
ATOM 1350 O O . ASN A 1 173 ? -20.978 -3.498 26.863 1.00 91.25 173 ASN A O 1
ATOM 1354 N N . GLU A 1 174 ? -21.639 -3.828 24.734 1.00 89.38 174 GLU A N 1
ATOM 1355 C CA . GLU A 1 174 ? -21.057 -5.168 24.586 1.00 89.38 174 GLU A CA 1
ATOM 1356 C C . GLU A 1 174 ? -19.530 -5.124 24.665 1.00 89.38 174 GLU A C 1
ATOM 1358 O O . GLU A 1 174 ? -18.927 -5.802 25.497 1.00 89.38 174 GLU A O 1
ATOM 1363 N N . LEU A 1 175 ? -18.897 -4.236 23.895 1.00 88.19 175 LEU A N 1
ATOM 1364 C CA . LEU A 1 175 ? -17.439 -4.074 23.882 1.00 88.19 175 LEU A CA 1
ATOM 1365 C C . LEU A 1 175 ? -16.854 -3.575 25.208 1.00 88.19 175 LEU A C 1
ATOM 1367 O O . LEU A 1 175 ? -15.683 -3.820 25.498 1.00 88.19 175 LEU A O 1
ATOM 1371 N N . THR A 1 176 ? -17.629 -2.834 26.001 1.00 89.75 176 THR A N 1
ATOM 1372 C CA . THR A 1 176 ? -17.202 -2.360 27.327 1.00 89.75 176 THR A CA 1
ATOM 1373 C C . THR A 1 176 ? -17.580 -3.319 28.452 1.00 89.75 176 THR A C 1
ATOM 1375 O O . THR A 1 176 ? -17.134 -3.112 29.576 1.00 89.75 176 THR A O 1
ATOM 1378 N N . GLY A 1 177 ? -18.352 -4.372 28.163 1.00 87.56 177 GLY A N 1
ATOM 1379 C CA . GLY A 1 177 ? -18.820 -5.337 29.158 1.00 87.56 177 GLY A CA 1
ATOM 1380 C C . GLY A 1 177 ? -19.933 -4.805 30.063 1.00 87.56 177 GLY A C 1
ATOM 1381 O O . GLY A 1 177 ? -20.185 -5.378 31.120 1.00 87.56 177 GLY A O 1
ATOM 1382 N N . LYS A 1 178 ? -20.618 -3.724 29.676 1.00 89.56 178 LYS A N 1
ATOM 1383 C CA . LYS A 1 178 ? -21.778 -3.195 30.416 1.00 89.56 178 LYS A CA 1
ATOM 1384 C C . LYS A 1 178 ? -23.022 -4.059 30.242 1.00 89.56 178 LYS A C 1
ATOM 1386 O O . LYS A 1 178 ? -23.859 -4.116 31.139 1.00 89.56 178 LYS A O 1
ATOM 1391 N N . THR A 1 179 ? -23.157 -4.712 29.092 1.00 90.50 179 THR A N 1
ATOM 1392 C CA . THR A 1 179 ? -24.097 -5.823 28.910 1.00 90.50 179 THR A CA 1
ATOM 1393 C C . THR A 1 179 ? -23.439 -7.100 29.406 1.00 90.50 179 THR A C 1
ATOM 1395 O O . THR A 1 179 ? -22.277 -7.354 29.097 1.00 90.50 179 THR A O 1
ATOM 1398 N N . LEU A 1 180 ? -24.180 -7.899 30.167 1.00 89.62 180 LEU A N 1
ATOM 1399 C CA . LEU A 1 180 ? -23.695 -9.160 30.716 1.00 89.62 180 LEU A CA 1
ATOM 1400 C C . LEU A 1 180 ? -23.696 -10.246 29.625 1.00 89.62 180 LEU A C 1
ATOM 1402 O O . LEU A 1 180 ? -24.752 -10.510 29.053 1.00 89.62 180 LEU A O 1
ATOM 1406 N N . PRO A 1 181 ? -22.551 -10.893 29.343 1.00 90.88 181 PRO A N 1
ATOM 1407 C CA . PRO A 1 181 ? -22.498 -12.124 28.565 1.00 90.88 181 PRO A CA 1
ATOM 1408 C C . PRO A 1 181 ? -23.386 -13.218 29.172 1.00 90.88 181 PRO A C 1
ATOM 1410 O O . PRO A 1 181 ? -23.504 -13.320 30.396 1.00 90.88 181 PRO A O 1
ATOM 1413 N N . GLU A 1 182 ? -23.950 -14.077 28.321 1.00 91.44 182 GLU A N 1
ATOM 1414 C CA . GLU A 1 182 ? -24.904 -15.132 28.705 1.00 91.44 182 GLU A CA 1
ATOM 1415 C C . GLU A 1 182 ? -24.366 -16.060 29.810 1.00 91.44 182 GLU A C 1
ATOM 1417 O O . GLU A 1 182 ? -25.094 -16.451 30.720 1.00 91.44 182 GLU A O 1
ATOM 1422 N N . ASP A 1 183 ? -23.064 -16.361 29.798 1.00 92.81 183 ASP A N 1
ATOM 1423 C CA . ASP A 1 183 ? -22.440 -17.228 30.799 1.00 92.81 183 ASP A CA 1
ATOM 1424 C C . ASP A 1 183 ? -22.322 -16.574 32.187 1.00 92.81 183 ASP A C 1
ATOM 1426 O O . ASP A 1 183 ? -22.340 -17.271 33.205 1.00 92.81 183 ASP A O 1
ATOM 1430 N N . ILE A 1 184 ? -22.198 -15.244 32.242 1.00 92.00 184 ILE A N 1
ATOM 1431 C CA . ILE A 1 184 ? -22.206 -14.473 33.491 1.00 92.00 184 ILE A CA 1
ATOM 1432 C C . ILE A 1 184 ? -23.644 -14.292 33.967 1.00 92.00 184 ILE A C 1
ATOM 1434 O O . ILE A 1 184 ? -23.911 -14.452 35.157 1.00 92.00 184 ILE A O 1
ATOM 1438 N N . GLN A 1 185 ? -24.566 -14.017 33.042 1.00 93.56 185 GLN A N 1
ATOM 1439 C CA . GLN A 1 185 ? -25.982 -13.869 33.348 1.00 93.56 185 GLN A CA 1
ATOM 1440 C C . GLN A 1 185 ? -26.563 -15.155 33.948 1.00 93.56 185 GLN A C 1
ATOM 1442 O O . GLN A 1 185 ? -27.177 -15.093 35.005 1.00 93.56 185 GLN A O 1
ATOM 1447 N N . GLY A 1 186 ? -26.252 -16.327 33.384 1.00 94.69 186 GLY A N 1
ATOM 1448 C CA . GLY A 1 186 ? -26.681 -17.605 33.962 1.00 94.69 186 GLY A CA 1
ATOM 1449 C C . GLY A 1 186 ? -26.178 -17.822 35.395 1.00 94.69 186 GLY A C 1
ATOM 1450 O O . GLY A 1 186 ? -26.923 -18.276 36.254 1.00 94.69 186 GLY A O 1
ATOM 1451 N N . ARG A 1 187 ? -24.937 -17.422 35.707 1.00 93.06 187 ARG A N 1
ATOM 1452 C CA . ARG A 1 187 ? -24.382 -17.534 37.074 1.00 93.06 187 ARG A CA 1
ATOM 1453 C C . ARG A 1 187 ? -25.003 -16.550 38.061 1.00 93.06 187 ARG A C 1
ATOM 1455 O O . ARG A 1 187 ? -25.072 -16.860 39.250 1.00 93.06 187 ARG A O 1
ATOM 1462 N N . LEU A 1 188 ? -25.394 -15.374 37.577 1.00 94.69 188 LEU A N 1
ATOM 1463 C CA . LEU A 1 188 ? -26.136 -14.379 38.344 1.00 94.69 188 LEU A CA 1
ATOM 1464 C C . LEU A 1 188 ? -27.549 -14.893 38.652 1.00 94.69 188 LEU A C 1
ATOM 1466 O O . LEU A 1 188 ? -27.965 -14.872 39.808 1.00 94.69 188 LEU A O 1
ATOM 1470 N N . ASP A 1 189 ? -28.238 -15.434 37.646 1.00 94.81 189 ASP A N 1
ATOM 1471 C CA . ASP A 1 189 ? -29.590 -15.991 37.769 1.00 94.81 189 ASP A CA 1
ATOM 1472 C C . ASP A 1 189 ? -29.626 -17.220 38.696 1.00 94.81 189 ASP A C 1
ATOM 1474 O O . ASP A 1 189 ? -30.545 -17.377 39.502 1.00 94.81 189 ASP A O 1
ATOM 1478 N N . ASP A 1 190 ? -28.583 -18.053 38.651 1.00 95.38 190 ASP A N 1
ATOM 1479 C CA . ASP A 1 190 ? -28.395 -19.201 39.547 1.00 95.38 190 ASP A CA 1
ATOM 1480 C C . ASP A 1 190 ? -27.997 -18.796 40.986 1.00 95.38 190 ASP A C 1
ATOM 1482 O O . ASP A 1 190 ? -27.930 -19.642 41.884 1.00 95.38 190 ASP A O 1
ATOM 1486 N N . GLY A 1 191 ? -27.712 -17.511 41.231 1.00 93.38 191 GLY A N 1
ATOM 1487 C CA . GLY A 1 191 ? -27.322 -16.978 42.539 1.00 93.38 191 GLY A CA 1
ATOM 1488 C C . GLY A 1 191 ? -25.886 -17.305 42.967 1.00 93.38 191 GLY A C 1
ATOM 1489 O O . GLY A 1 191 ? -25.547 -17.159 44.143 1.00 93.38 191 GLY A O 1
ATOM 1490 N N . PHE A 1 192 ? -25.028 -17.748 42.042 1.00 94.12 192 PHE A N 1
ATOM 1491 C CA . PHE A 1 192 ? -23.600 -17.986 42.300 1.00 94.12 192 PHE A CA 1
ATOM 1492 C C . PHE A 1 192 ? -22.758 -16.709 42.249 1.00 94.12 192 PHE A C 1
ATOM 1494 O O . PHE A 1 192 ? -21.613 -16.717 42.709 1.00 94.12 192 PHE A O 1
ATOM 1501 N N . LEU A 1 193 ? -23.298 -15.642 41.663 1.00 93.94 193 LEU A N 1
ATOM 1502 C CA . LEU A 1 193 ? -22.639 -14.357 41.494 1.00 93.94 193 LEU A CA 1
ATOM 1503 C C . LEU A 1 193 ? -23.599 -13.238 41.895 1.00 93.94 193 LEU A C 1
ATOM 1505 O O . LEU A 1 193 ? -24.797 -13.330 41.653 1.00 93.94 193 LEU A O 1
ATOM 1509 N N . ASP A 1 194 ? -23.076 -12.199 42.527 1.00 94.50 194 ASP A N 1
ATOM 1510 C CA . ASP A 1 194 ? -23.796 -10.967 42.821 1.00 94.50 194 ASP A CA 1
ATOM 1511 C C . ASP A 1 194 ? -23.807 -10.030 41.603 1.00 94.50 194 ASP A C 1
ATOM 1513 O O . ASP A 1 194 ? -22.958 -10.133 40.719 1.00 94.50 194 ASP A O 1
ATOM 1517 N N . GLU A 1 195 ? -24.767 -9.102 41.535 1.00 90.69 195 GLU A N 1
ATOM 1518 C CA . GLU A 1 195 ? -24.895 -8.181 40.392 1.00 90.69 195 GLU A CA 1
ATOM 1519 C C . GLU A 1 195 ? -23.642 -7.321 40.179 1.00 90.69 195 GLU A C 1
ATOM 1521 O O . GLU A 1 195 ? -23.261 -7.047 39.038 1.00 90.69 195 GLU A O 1
ATOM 1526 N N . ASP A 1 196 ? -23.002 -6.895 41.269 1.00 92.81 196 ASP A N 1
ATOM 1527 C CA . ASP A 1 196 ? -21.800 -6.065 41.219 1.00 92.81 196 ASP A CA 1
ATOM 1528 C C . ASP A 1 196 ? -20.595 -6.894 40.753 1.00 92.81 196 ASP A C 1
ATOM 1530 O O . ASP A 1 196 ? -19.925 -6.513 39.789 1.00 92.81 196 ASP A O 1
ATOM 1534 N N . GLY A 1 197 ? -20.392 -8.088 41.322 1.00 92.69 197 GLY A N 1
ATOM 1535 C CA . GLY A 1 197 ? -19.377 -9.032 40.850 1.00 92.69 197 GLY A CA 1
ATOM 1536 C C . GLY A 1 197 ? -19.574 -9.467 39.393 1.00 92.69 197 GLY A C 1
ATOM 1537 O O . GLY A 1 197 ? -18.601 -9.634 38.655 1.00 92.69 197 GLY A O 1
ATOM 1538 N N . ALA A 1 198 ? -20.820 -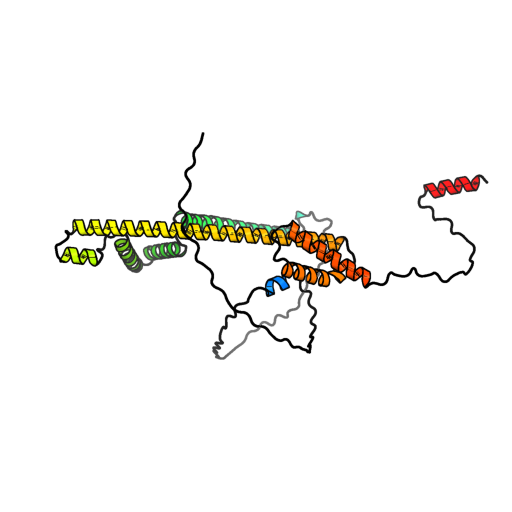9.597 38.934 1.00 92.12 198 ALA A N 1
ATOM 1539 C CA . ALA A 1 198 ? -21.154 -9.916 37.549 1.00 92.12 198 ALA A CA 1
ATOM 1540 C C . ALA A 1 198 ? -20.732 -8.806 36.576 1.00 92.12 198 ALA A C 1
ATOM 1542 O O . ALA A 1 198 ? -20.128 -9.093 35.537 1.00 92.12 198 ALA A O 1
ATOM 1543 N N . LYS A 1 199 ? -20.982 -7.540 36.930 1.00 92.81 199 LYS A N 1
ATOM 1544 C CA . LYS A 1 199 ? -20.546 -6.380 36.137 1.00 92.81 199 LYS A CA 1
ATOM 1545 C C . LYS A 1 199 ? -19.026 -6.268 36.098 1.00 92.81 199 LYS A C 1
ATOM 1547 O O . LYS A 1 199 ? -18.466 -6.157 35.013 1.00 92.81 199 LYS A O 1
ATOM 1552 N N . GLU A 1 200 ? -18.345 -6.381 37.238 1.00 93.50 200 GLU A N 1
ATOM 1553 C CA . GLU A 1 200 ? -16.876 -6.326 37.286 1.00 93.50 200 GLU A CA 1
ATOM 1554 C C . GLU A 1 200 ? -16.225 -7.451 36.461 1.00 93.50 200 GLU A C 1
ATOM 1556 O O . GLU A 1 200 ? -15.249 -7.233 35.732 1.00 93.50 200 GLU A O 1
ATOM 1561 N N . LEU A 1 201 ? -16.778 -8.668 36.525 1.00 94.31 201 LEU A N 1
ATOM 1562 C CA . LEU A 1 201 ? -16.307 -9.795 35.719 1.00 94.31 201 LEU A CA 1
ATOM 1563 C C . LEU A 1 201 ? -16.518 -9.538 34.219 1.00 94.31 201 LEU A C 1
ATOM 1565 O O . LEU A 1 201 ? -15.644 -9.841 33.407 1.00 94.31 201 LEU A O 1
ATOM 1569 N N . SER A 1 202 ? -17.665 -8.971 33.851 1.00 94.81 202 SER A N 1
ATOM 1570 C CA . SER A 1 202 ? -17.991 -8.633 32.467 1.00 94.81 202 SER A CA 1
ATOM 1571 C C . SER A 1 202 ? -17.055 -7.556 31.910 1.00 94.81 202 SER A C 1
ATOM 1573 O O . SER A 1 202 ? -16.391 -7.770 30.893 1.00 94.81 202 SER A O 1
ATOM 1575 N N . GLU A 1 203 ? -16.903 -6.439 32.625 1.00 94.38 203 GLU A N 1
ATOM 1576 C CA . GLU A 1 203 ? -16.015 -5.336 32.244 1.00 94.38 203 GLU A CA 1
ATOM 1577 C C . GLU A 1 203 ? -14.550 -5.786 32.150 1.00 94.38 203 GLU A C 1
ATOM 1579 O O . GLU A 1 203 ? -13.831 -5.423 31.213 1.00 94.38 203 GLU A O 1
ATOM 1584 N N . SER A 1 204 ? -14.087 -6.615 33.094 1.00 94.69 204 SER A N 1
ATOM 1585 C CA . SER A 1 204 ? -12.711 -7.126 33.084 1.00 94.69 204 SER A CA 1
ATOM 1586 C C . SER A 1 204 ? -12.435 -8.056 31.900 1.00 94.69 204 SER A C 1
ATOM 1588 O O . SER A 1 204 ? -11.377 -7.942 31.272 1.00 94.69 204 SER A O 1
ATOM 1590 N N . ARG A 1 205 ? -13.384 -8.929 31.537 1.00 93.88 205 ARG A N 1
ATOM 1591 C CA . ARG A 1 205 ? -13.275 -9.790 30.349 1.00 93.88 205 ARG A CA 1
ATOM 1592 C C . ARG A 1 205 ? -13.301 -8.987 29.057 1.00 93.88 205 ARG A C 1
ATOM 1594 O O . ARG A 1 205 ? -12.437 -9.200 28.209 1.00 93.88 205 ARG A O 1
ATOM 1601 N N . ALA A 1 206 ? -14.227 -8.041 28.933 1.00 94.56 206 ALA A N 1
ATOM 1602 C CA . ALA A 1 206 ? -14.331 -7.178 27.761 1.00 94.56 206 ALA A CA 1
ATOM 1603 C C . ALA A 1 206 ? -13.049 -6.349 27.559 1.00 94.56 206 ALA A C 1
ATOM 1605 O O . ALA A 1 206 ? -12.502 -6.268 26.456 1.00 94.56 206 ALA A O 1
ATOM 1606 N N . LYS A 1 207 ? -12.477 -5.818 28.650 1.00 94.25 207 LYS A N 1
ATOM 1607 C CA . LYS A 1 207 ? -11.184 -5.121 28.623 1.00 94.25 207 LYS A CA 1
ATOM 1608 C C . LYS A 1 207 ? -10.052 -6.016 28.113 1.00 94.25 207 LYS A C 1
ATOM 1610 O O . LYS A 1 207 ? -9.262 -5.559 27.286 1.00 94.25 207 LYS A O 1
ATOM 1615 N N . LEU A 1 208 ? -9.975 -7.259 28.591 1.00 94.88 208 LEU A N 1
ATOM 1616 C CA . LEU A 1 208 ? -8.956 -8.224 28.174 1.00 94.88 208 LEU A CA 1
ATOM 1617 C C . LEU A 1 208 ? -9.106 -8.596 26.693 1.00 94.88 208 LEU A C 1
ATOM 1619 O O . LEU A 1 208 ? -8.114 -8.603 25.968 1.00 94.88 208 LEU A O 1
ATOM 1623 N N . GLN A 1 209 ? -10.330 -8.848 26.225 1.00 92.38 209 GLN A N 1
ATOM 1624 C CA . GLN A 1 209 ? -10.600 -9.133 24.812 1.00 92.38 209 GLN A CA 1
ATOM 1625 C C . GLN A 1 209 ? -10.187 -7.966 23.909 1.00 92.38 209 GLN A C 1
ATOM 1627 O O . GLN A 1 209 ? -9.520 -8.174 22.897 1.00 92.38 209 GLN A O 1
ATOM 1632 N N . ARG A 1 210 ? -10.501 -6.726 24.302 1.00 91.75 210 ARG A N 1
ATOM 1633 C CA . ARG A 1 210 ? -10.081 -5.535 23.554 1.00 91.75 210 ARG A CA 1
ATOM 1634 C C . ARG A 1 210 ? -8.561 -5.394 23.499 1.00 91.75 210 ARG A C 1
ATOM 1636 O O . ARG A 1 210 ? -8.019 -5.055 22.454 1.00 91.75 210 ARG A O 1
ATOM 1643 N N . GLU A 1 211 ? -7.864 -5.648 24.605 1.00 93.50 211 GLU A N 1
ATOM 1644 C CA . GLU A 1 211 ? -6.397 -5.617 24.631 1.00 93.50 211 GLU A CA 1
ATOM 1645 C C . GLU A 1 211 ? -5.791 -6.668 23.688 1.00 93.50 211 GLU A C 1
ATOM 1647 O O . GLU A 1 211 ? -4.845 -6.373 22.957 1.00 93.50 211 GLU A O 1
ATOM 1652 N N . GLN A 1 212 ? -6.367 -7.873 23.652 1.00 94.25 212 GLN A N 1
ATOM 1653 C CA . GLN A 1 212 ? -5.955 -8.927 22.723 1.00 94.25 212 GLN A CA 1
ATOM 1654 C C . GLN A 1 212 ? -6.184 -8.527 21.263 1.00 94.25 212 GLN A C 1
ATOM 1656 O O . GLN A 1 212 ? -5.263 -8.663 20.458 1.00 94.25 212 GLN A O 1
ATOM 1661 N N . LEU A 1 213 ? -7.362 -7.985 20.940 1.00 92.50 213 LEU A N 1
ATOM 1662 C CA . LEU A 1 213 ? -7.693 -7.506 19.596 1.00 92.50 213 LEU A CA 1
ATOM 1663 C C . LEU A 1 213 ? -6.720 -6.411 19.140 1.00 92.50 213 LEU A C 1
ATOM 1665 O O . LEU A 1 213 ? -6.161 -6.497 18.050 1.00 92.50 213 LEU A O 1
ATOM 1669 N N . LEU A 1 214 ? -6.460 -5.415 19.993 1.00 90.50 214 LEU A N 1
ATOM 1670 C CA . LEU A 1 214 ? -5.514 -4.335 19.696 1.00 90.50 214 LEU A CA 1
ATOM 1671 C C . LEU A 1 214 ? -4.105 -4.876 19.443 1.00 90.50 214 LEU A C 1
ATOM 1673 O O . LEU A 1 214 ? -3.420 -4.432 18.524 1.00 90.50 214 LEU A O 1
ATOM 1677 N N . ARG A 1 215 ? -3.667 -5.859 20.236 1.00 94.31 215 ARG A N 1
ATOM 1678 C CA . ARG A 1 215 ? -2.360 -6.491 20.049 1.00 94.31 215 ARG A CA 1
ATOM 167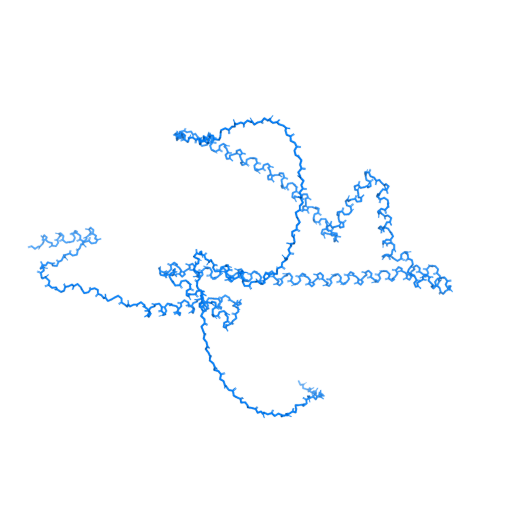9 C C . ARG A 1 215 ? -2.286 -7.273 18.739 1.00 94.31 215 ARG A C 1
ATOM 1681 O O . ARG A 1 215 ? -1.246 -7.241 18.087 1.00 94.31 215 ARG A O 1
ATOM 1688 N N . GLN A 1 216 ? -3.361 -7.960 18.361 1.00 94.00 216 GLN A N 1
ATOM 1689 C CA . GLN A 1 216 ? -3.444 -8.681 17.094 1.00 94.00 216 GLN A CA 1
ATOM 1690 C C . GLN A 1 216 ? -3.402 -7.716 15.904 1.00 94.00 216 GLN A C 1
ATOM 1692 O O . GLN A 1 216 ? -2.577 -7.901 15.014 1.00 94.00 216 GLN A O 1
ATOM 1697 N N . GLN A 1 217 ? -4.201 -6.647 15.928 1.00 90.94 217 GLN A N 1
ATOM 1698 C CA . GLN A 1 217 ? -4.194 -5.618 14.882 1.00 90.94 217 GLN A CA 1
ATOM 1699 C C . GLN A 1 217 ? -2.804 -4.992 14.713 1.00 90.94 217 GLN A C 1
ATOM 1701 O O . GLN A 1 217 ? -2.284 -4.938 13.605 1.00 90.94 217 GLN A O 1
ATOM 1706 N N . GLN A 1 218 ? -2.135 -4.630 15.814 1.00 90.94 218 GLN A N 1
ATOM 1707 C CA . GLN A 1 218 ? -0.767 -4.099 15.760 1.00 90.94 218 GLN A CA 1
ATOM 1708 C C . GLN A 1 218 ? 0.230 -5.074 15.120 1.00 90.94 218 GLN A C 1
ATOM 1710 O O . GLN A 1 218 ? 1.149 -4.648 14.419 1.00 90.94 218 GLN A O 1
ATOM 1715 N N . GLN A 1 219 ? 0.080 -6.379 15.365 1.00 93.19 219 GLN A N 1
ATOM 1716 C CA . GLN A 1 219 ? 0.917 -7.391 14.722 1.00 93.19 219 GLN A CA 1
ATOM 1717 C C . GLN A 1 219 ? 0.621 -7.480 13.226 1.00 93.19 219 GLN A C 1
ATOM 1719 O O . GLN A 1 219 ? 1.556 -7.473 12.426 1.00 93.19 219 GLN A O 1
ATOM 1724 N N . GLU A 1 220 ? -0.652 -7.523 12.841 1.00 92.75 220 GLU A N 1
ATOM 1725 C CA . GLU A 1 220 ? -1.070 -7.567 11.440 1.00 92.75 220 GLU A CA 1
ATOM 1726 C C . GLU A 1 220 ? -0.565 -6.344 10.665 1.00 92.75 220 GLU A C 1
ATOM 1728 O O . GLU A 1 220 ? 0.073 -6.505 9.623 1.00 92.75 220 GLU A O 1
ATOM 1733 N N . ASP A 1 221 ? -0.733 -5.139 11.203 1.00 89.38 221 ASP A N 1
ATOM 1734 C CA . ASP A 1 221 ? -0.281 -3.901 10.565 1.00 89.38 221 ASP A CA 1
ATOM 1735 C C . ASP A 1 221 ? 1.245 -3.837 10.444 1.00 89.38 221 ASP A C 1
ATOM 1737 O O . ASP A 1 221 ? 1.774 -3.493 9.384 1.00 89.38 221 ASP A O 1
ATOM 1741 N N . ALA A 1 222 ? 1.978 -4.267 11.478 1.00 92.44 222 ALA A N 1
ATOM 1742 C CA . ALA A 1 222 ? 3.432 -4.381 11.404 1.00 92.44 222 ALA A CA 1
ATOM 1743 C C . ALA A 1 222 ? 3.866 -5.372 10.309 1.00 92.44 222 ALA A C 1
ATOM 1745 O O . ALA A 1 222 ? 4.808 -5.100 9.558 1.00 92.44 222 ALA A O 1
ATOM 1746 N N . THR A 1 223 ? 3.176 -6.510 10.164 1.00 93.56 223 THR A N 1
ATOM 1747 C CA . THR A 1 223 ? 3.491 -7.452 9.082 1.00 93.56 223 THR A CA 1
ATOM 1748 C C . THR A 1 223 ? 3.191 -6.871 7.702 1.00 93.56 223 THR A C 1
ATOM 1750 O O . THR A 1 223 ? 4.050 -6.979 6.823 1.00 93.56 223 THR A O 1
ATOM 1753 N N . LYS A 1 224 ? 2.049 -6.197 7.513 1.00 92.31 224 LYS A N 1
ATOM 1754 C CA . LYS A 1 224 ? 1.685 -5.539 6.246 1.00 92.31 224 LYS A CA 1
ATOM 1755 C C . LYS A 1 224 ? 2.718 -4.483 5.853 1.00 92.31 224 LYS A C 1
ATOM 1757 O O . LYS A 1 224 ? 3.266 -4.566 4.755 1.00 92.31 224 LYS A O 1
ATOM 1762 N N . ALA A 1 225 ? 3.097 -3.602 6.781 1.00 91.56 225 ALA A N 1
ATOM 1763 C CA . ALA A 1 225 ? 4.114 -2.576 6.545 1.00 91.56 225 ALA A CA 1
ATOM 1764 C C . ALA A 1 225 ? 5.458 -3.182 6.096 1.00 91.56 225 ALA A C 1
ATOM 1766 O O . ALA A 1 225 ? 6.040 -2.767 5.094 1.00 91.56 225 ALA A O 1
ATOM 1767 N N . THR A 1 226 ? 5.931 -4.244 6.763 1.00 93.25 226 THR A N 1
ATOM 1768 C CA . THR A 1 226 ? 7.191 -4.898 6.355 1.00 93.25 226 THR A CA 1
ATOM 1769 C C . THR A 1 226 ? 7.111 -5.580 4.986 1.00 93.25 226 THR A C 1
ATOM 1771 O O . THR A 1 226 ? 8.126 -5.681 4.289 1.00 93.25 226 THR A O 1
ATOM 1774 N N . GLN A 1 227 ? 5.938 -6.078 4.586 1.00 93.31 227 GLN A N 1
ATOM 1775 C CA . GLN A 1 227 ? 5.736 -6.658 3.258 1.00 93.31 227 GLN A CA 1
ATOM 1776 C C . GLN A 1 227 ? 5.715 -5.578 2.176 1.00 93.31 227 GLN A C 1
ATOM 1778 O O . GLN A 1 227 ? 6.338 -5.759 1.128 1.00 93.31 227 GLN A O 1
ATOM 1783 N N . GLU A 1 228 ? 5.046 -4.456 2.430 1.00 93.38 228 GLU A N 1
ATOM 1784 C CA . GLU A 1 228 ? 5.017 -3.307 1.526 1.00 93.38 228 GLU A CA 1
ATOM 1785 C C . GLU A 1 228 ? 6.418 -2.734 1.310 1.00 93.38 228 GLU A C 1
ATOM 1787 O O . GLU A 1 228 ? 6.841 -2.593 0.162 1.00 93.38 228 GLU A O 1
ATOM 1792 N N . ASP A 1 229 ? 7.196 -2.545 2.376 1.00 94.06 229 ASP A N 1
ATOM 1793 C CA . ASP A 1 229 ? 8.589 -2.094 2.292 1.00 94.06 229 ASP A CA 1
ATOM 1794 C C . ASP A 1 229 ? 9.455 -3.018 1.425 1.00 94.06 229 ASP A C 1
ATOM 1796 O O . ASP A 1 229 ? 10.280 -2.563 0.625 1.00 94.06 229 ASP A O 1
ATOM 1800 N N . LYS A 1 230 ? 9.284 -4.340 1.565 1.00 93.12 230 LYS A N 1
ATOM 1801 C CA . LYS A 1 230 ? 10.000 -5.328 0.741 1.00 93.12 230 LYS A CA 1
ATOM 1802 C C . LYS A 1 230 ? 9.601 -5.219 -0.729 1.00 93.12 230 LYS A C 1
ATOM 1804 O O . LYS A 1 230 ? 10.483 -5.224 -1.588 1.00 93.12 230 LYS A O 1
ATOM 1809 N N . LYS A 1 231 ? 8.302 -5.086 -1.024 1.00 93.06 231 LYS A N 1
ATOM 1810 C CA . LYS A 1 231 ? 7.793 -4.903 -2.394 1.00 93.06 231 LYS A CA 1
ATOM 1811 C C . LYS A 1 231 ? 8.317 -3.607 -3.011 1.00 93.06 231 LYS A C 1
ATOM 1813 O O . LYS A 1 231 ? 8.805 -3.627 -4.138 1.00 93.06 231 LYS A O 1
ATOM 1818 N N . GLN A 1 232 ? 8.288 -2.500 -2.270 1.00 93.69 232 GLN A N 1
ATOM 1819 C CA . GLN A 1 232 ? 8.796 -1.209 -2.736 1.00 93.69 232 GLN A CA 1
ATOM 1820 C C . GLN A 1 232 ? 10.296 -1.264 -3.041 1.00 93.69 232 GLN A C 1
ATOM 1822 O O . GLN A 1 232 ? 10.717 -0.827 -4.112 1.00 93.69 232 GLN A O 1
ATOM 1827 N N . LYS A 1 233 ? 11.104 -1.862 -2.155 1.00 92.25 233 LYS A N 1
ATOM 1828 C CA . LYS A 1 233 ? 12.548 -2.045 -2.384 1.00 92.25 233 LYS A CA 1
ATOM 1829 C C . LYS A 1 233 ? 12.834 -2.925 -3.599 1.00 92.25 233 LYS A C 1
ATOM 1831 O O . LYS A 1 233 ? 13.685 -2.568 -4.410 1.00 92.25 233 LYS A O 1
ATOM 1836 N N . ALA A 1 234 ? 12.104 -4.030 -3.762 1.00 90.81 234 ALA A N 1
ATOM 1837 C CA . ALA A 1 234 ? 12.235 -4.895 -4.933 1.00 90.81 234 ALA A CA 1
ATOM 1838 C C . ALA A 1 234 ? 11.873 -4.151 -6.230 1.00 90.81 234 ALA A C 1
ATOM 1840 O O . ALA A 1 234 ? 12.622 -4.202 -7.204 1.00 90.81 234 ALA A O 1
ATOM 1841 N N . ASN A 1 235 ? 10.779 -3.386 -6.229 1.00 92.31 235 ASN A N 1
ATOM 1842 C CA . ASN A 1 235 ? 10.372 -2.579 -7.378 1.00 92.31 235 ASN A CA 1
ATOM 1843 C C . ASN A 1 235 ? 11.404 -1.494 -7.713 1.00 92.31 235 ASN A C 1
ATOM 1845 O O . ASN A 1 235 ? 11.751 -1.330 -8.880 1.00 92.31 235 ASN A O 1
ATOM 1849 N N . ALA A 1 236 ? 11.942 -0.799 -6.707 1.00 93.75 236 ALA A N 1
ATOM 1850 C CA . ALA A 1 236 ? 13.002 0.192 -6.886 1.00 93.75 236 ALA A CA 1
ATOM 1851 C C . ALA A 1 236 ? 14.294 -0.430 -7.447 1.00 93.75 236 ALA A C 1
ATOM 1853 O O . ALA A 1 236 ? 14.972 0.165 -8.284 1.00 93.75 236 ALA A O 1
ATOM 1854 N N . GLN A 1 237 ? 14.626 -1.652 -7.030 1.00 92.12 237 GLN A N 1
ATOM 1855 C CA . GLN A 1 237 ? 15.752 -2.391 -7.591 1.00 92.12 237 GLN A CA 1
ATOM 1856 C C . GLN A 1 237 ? 15.498 -2.757 -9.059 1.00 92.12 237 GLN A C 1
ATOM 1858 O O . GLN A 1 237 ? 16.364 -2.532 -9.900 1.00 92.12 237 GLN A O 1
ATOM 1863 N N . LEU A 1 238 ? 14.304 -3.249 -9.402 1.00 91.56 238 LEU A N 1
ATOM 1864 C CA . LEU A 1 238 ? 13.951 -3.571 -10.788 1.00 91.56 238 LEU A CA 1
ATOM 1865 C C . LEU A 1 238 ? 13.980 -2.338 -11.699 1.00 91.56 238 LEU A C 1
ATOM 1867 O O . LEU A 1 238 ? 14.494 -2.416 -12.814 1.00 91.56 238 LEU A O 1
ATOM 1871 N N . THR A 1 239 ? 13.467 -1.190 -11.248 1.00 94.12 239 THR A N 1
ATOM 1872 C CA . THR A 1 239 ? 13.528 0.055 -12.033 1.00 94.12 239 THR A CA 1
ATOM 1873 C C . THR A 1 239 ? 14.966 0.529 -12.230 1.00 94.12 239 THR A C 1
ATOM 1875 O O . THR A 1 239 ? 15.318 0.958 -13.330 1.00 94.12 239 THR A O 1
ATOM 1878 N N . PHE A 1 240 ? 15.822 0.383 -11.214 1.00 94.81 240 PHE A N 1
ATOM 1879 C CA . PHE A 1 240 ? 17.249 0.672 -11.327 1.00 94.81 240 PHE A CA 1
ATOM 1880 C C . PHE A 1 240 ? 17.952 -0.241 -12.343 1.00 94.81 240 PHE A C 1
ATOM 1882 O O . PHE A 1 240 ? 18.664 0.254 -13.216 1.00 94.81 240 PHE A O 1
ATOM 1889 N N . LEU A 1 241 ? 17.713 -1.556 -12.294 1.00 93.81 241 LEU A N 1
ATOM 1890 C CA . LEU A 1 241 ? 18.301 -2.502 -13.250 1.00 93.81 241 LEU A CA 1
ATOM 1891 C C . LEU A 1 241 ? 17.832 -2.231 -14.688 1.00 93.81 241 LEU A C 1
ATOM 1893 O O . LEU A 1 241 ? 18.655 -2.218 -15.602 1.00 93.81 241 LEU A O 1
ATOM 1897 N N . ARG A 1 242 ? 16.543 -1.922 -14.897 1.00 93.38 242 ARG A N 1
ATOM 1898 C CA . ARG A 1 242 ? 16.019 -1.515 -16.217 1.00 93.38 242 ARG A CA 1
ATOM 1899 C C . ARG A 1 242 ? 16.713 -0.265 -16.751 1.00 93.38 242 ARG A C 1
ATOM 1901 O O . ARG A 1 242 ? 17.022 -0.196 -17.938 1.00 93.38 242 ARG A O 1
ATOM 1908 N N . LYS A 1 243 ? 16.980 0.715 -15.882 1.00 95.56 243 LYS A N 1
ATOM 1909 C CA . LYS A 1 243 ? 17.716 1.924 -16.264 1.00 95.56 243 LYS A CA 1
ATOM 1910 C C . LYS A 1 243 ? 19.127 1.586 -16.749 1.00 95.56 243 LYS A C 1
ATOM 1912 O O . LYS A 1 243 ? 19.533 2.095 -17.785 1.00 95.56 243 LYS A O 1
ATOM 1917 N N . ILE A 1 244 ? 19.835 0.691 -16.057 1.00 95.88 244 ILE A N 1
ATOM 1918 C CA . ILE A 1 244 ? 21.182 0.257 -16.460 1.00 95.88 244 ILE A CA 1
ATOM 1919 C C . ILE A 1 244 ? 21.168 -0.386 -17.852 1.00 95.88 244 ILE A C 1
ATOM 1921 O O . ILE A 1 244 ? 22.013 -0.046 -18.676 1.00 95.88 244 ILE A O 1
ATOM 1925 N N . VAL A 1 245 ? 20.202 -1.271 -18.135 1.00 94.81 245 VAL A N 1
ATOM 1926 C CA . VAL A 1 245 ? 20.053 -1.883 -19.471 1.00 94.81 245 VAL A CA 1
ATOM 1927 C C . VAL A 1 245 ? 19.834 -0.810 -20.534 1.00 94.81 245 VAL A C 1
ATOM 1929 O O . VAL A 1 245 ? 20.512 -0.817 -21.556 1.00 94.81 245 VAL A O 1
ATOM 1932 N N . LYS A 1 246 ? 18.938 0.146 -20.273 1.00 95.25 246 LYS A N 1
ATOM 1933 C CA . LYS A 1 246 ? 18.634 1.237 -21.205 1.00 95.25 246 LYS A CA 1
ATOM 1934 C C . LYS A 1 246 ? 19.847 2.138 -21.470 1.00 95.25 246 LYS A C 1
ATOM 1936 O O . LYS A 1 246 ? 20.087 2.532 -22.610 1.00 95.25 246 LYS A O 1
ATOM 1941 N N . ASP A 1 247 ? 20.617 2.454 -20.432 1.00 96.19 247 ASP A N 1
ATOM 1942 C CA . ASP A 1 247 ? 21.832 3.268 -20.546 1.00 96.19 247 ASP A CA 1
ATOM 1943 C C . ASP A 1 247 ? 22.919 2.523 -21.348 1.00 96.19 247 ASP A C 1
ATOM 1945 O O . ASP A 1 247 ? 23.576 3.109 -22.216 1.00 96.19 247 ASP A O 1
ATOM 1949 N N . TRP A 1 248 ? 23.070 1.214 -21.114 1.00 95.75 248 TRP A N 1
ATOM 1950 C CA . TRP A 1 248 ? 23.962 0.347 -21.888 1.00 95.75 248 TRP A CA 1
ATOM 1951 C C . TRP A 1 248 ? 23.539 0.243 -23.359 1.00 95.75 248 TRP A C 1
ATOM 1953 O O . TRP A 1 248 ? 24.378 0.394 -24.249 1.00 95.75 248 TRP A O 1
ATOM 1963 N N . GLU A 1 249 ? 22.248 0.046 -23.628 1.00 94.88 249 GLU A N 1
ATOM 1964 C CA . GLU A 1 249 ? 21.702 -0.047 -24.984 1.00 94.88 249 GLU A CA 1
ATOM 1965 C C . GLU A 1 249 ? 21.936 1.258 -25.749 1.00 94.88 249 GLU A C 1
ATOM 1967 O O . GLU A 1 249 ? 22.461 1.239 -26.859 1.00 94.88 249 GLU A O 1
ATOM 1972 N N . SER A 1 250 ? 21.631 2.403 -25.132 1.00 94.81 250 SER A N 1
ATOM 1973 C CA . SER A 1 250 ? 21.881 3.725 -25.715 1.00 94.81 250 SER A CA 1
ATOM 1974 C C . SER A 1 250 ? 23.362 3.924 -26.058 1.00 94.81 250 SER A C 1
ATOM 1976 O O . SER A 1 250 ? 23.707 4.373 -27.153 1.00 94.81 250 SER A O 1
ATOM 1978 N N . THR A 1 251 ? 24.263 3.530 -25.154 1.00 95.44 251 THR A N 1
ATOM 1979 C CA . THR A 1 251 ? 25.714 3.633 -25.374 1.00 95.44 251 THR A CA 1
ATOM 1980 C C . THR A 1 251 ? 26.178 2.734 -26.524 1.00 95.44 251 THR A C 1
ATOM 1982 O O . THR A 1 251 ? 26.955 3.160 -27.384 1.00 95.44 251 THR A O 1
ATOM 1985 N N . THR A 1 252 ? 25.672 1.503 -26.581 1.00 94.19 252 THR A N 1
ATOM 1986 C CA . THR A 1 252 ? 26.019 0.534 -27.629 1.00 94.19 252 THR A CA 1
ATOM 1987 C C . THR A 1 252 ? 25.473 0.972 -28.986 1.00 94.19 252 THR A C 1
ATOM 1989 O O . THR A 1 252 ? 26.216 1.023 -29.961 1.00 94.19 252 THR A O 1
ATOM 1992 N N . ARG A 1 253 ? 24.219 1.423 -29.043 1.00 93.88 253 ARG A N 1
ATOM 1993 C CA . ARG A 1 253 ? 23.581 1.939 -30.261 1.00 93.88 253 ARG A CA 1
ATOM 1994 C C . ARG A 1 253 ? 24.311 3.144 -30.851 1.00 93.88 253 ARG A C 1
ATOM 1996 O O . ARG A 1 253 ? 24.407 3.268 -32.065 1.00 93.88 253 ARG A O 1
ATOM 2003 N N . ASN A 1 254 ? 24.844 4.022 -30.002 1.00 94.56 254 ASN A N 1
ATOM 2004 C CA . ASN A 1 254 ? 25.622 5.179 -30.450 1.00 94.56 254 ASN A CA 1
ATOM 2005 C C . ASN A 1 254 ? 27.030 4.809 -30.946 1.00 94.56 254 ASN A C 1
ATOM 2007 O O . ASN A 1 254 ? 27.628 5.576 -31.698 1.00 94.56 254 ASN A O 1
ATOM 2011 N N . SER A 1 255 ? 27.581 3.672 -30.510 1.00 93.44 255 SER A N 1
ATOM 2012 C CA . SER A 1 255 ? 28.932 3.226 -30.883 1.00 93.44 255 SER A CA 1
ATOM 2013 C C . SER A 1 255 ? 28.955 2.230 -32.046 1.00 93.44 255 SER A C 1
ATOM 2015 O O . SER A 1 255 ? 29.963 2.156 -32.749 1.00 93.44 255 SER A O 1
ATOM 2017 N N . ASP A 1 256 ? 27.860 1.504 -32.283 1.00 91.69 256 ASP A N 1
ATOM 2018 C CA . ASP A 1 256 ? 27.724 0.497 -33.335 1.00 91.69 256 ASP A CA 1
ATOM 2019 C C . ASP A 1 256 ? 26.689 0.927 -34.397 1.00 91.69 256 ASP A C 1
ATOM 2021 O O . ASP A 1 256 ? 25.483 0.864 -34.149 1.00 91.69 256 ASP A O 1
ATOM 2025 N N . PRO A 1 257 ? 27.127 1.340 -35.604 1.00 89.38 257 PRO A N 1
ATOM 2026 C CA . PRO A 1 257 ? 26.225 1.738 -36.687 1.00 89.38 257 PRO A CA 1
ATOM 2027 C C . PRO A 1 257 ? 25.290 0.621 -37.168 1.00 89.38 257 PRO A C 1
ATOM 2029 O O . PRO A 1 257 ? 24.203 0.910 -37.660 1.00 89.38 257 PRO A O 1
ATOM 2032 N N . ASP A 1 258 ? 25.699 -0.643 -37.015 1.00 90.94 258 ASP A N 1
ATOM 2033 C CA . ASP A 1 258 ? 24.927 -1.816 -37.439 1.00 90.94 258 ASP A CA 1
ATOM 2034 C C . ASP A 1 258 ? 24.067 -2.383 -36.289 1.00 90.94 258 ASP A C 1
ATOM 2036 O O . ASP A 1 258 ? 23.535 -3.490 -36.398 1.00 90.94 258 ASP A O 1
ATOM 2040 N N . PHE A 1 259 ? 23.939 -1.663 -35.165 1.00 91.94 259 PHE A N 1
ATOM 2041 C CA . PHE A 1 259 ? 23.247 -2.149 -33.968 1.00 91.94 259 PHE A CA 1
ATOM 2042 C C . PHE A 1 259 ? 21.792 -2.542 -34.237 1.00 91.94 259 PHE A C 1
ATOM 2044 O O . PHE A 1 259 ? 21.347 -3.580 -33.758 1.00 91.94 259 PHE A O 1
ATOM 2051 N N . SER A 1 260 ? 21.063 -1.761 -35.042 1.00 92.81 260 SER A N 1
ATOM 2052 C CA . SER A 1 260 ? 19.657 -2.040 -35.373 1.00 92.81 260 SER A CA 1
ATOM 2053 C C . SER A 1 260 ? 19.464 -3.396 -36.054 1.00 92.81 260 SER A C 1
ATOM 2055 O O . SER A 1 260 ? 18.485 -4.078 -35.783 1.00 92.81 260 SER A O 1
ATOM 2057 N N . LEU A 1 261 ? 20.421 -3.825 -36.884 1.00 91.19 261 LEU A N 1
ATOM 2058 C CA . LEU A 1 261 ? 20.378 -5.123 -37.566 1.00 91.19 261 LEU A CA 1
ATOM 2059 C C . LEU A 1 261 ? 20.673 -6.291 -36.616 1.00 91.19 261 LEU A C 1
ATOM 2061 O O . LEU A 1 261 ? 20.246 -7.415 -36.860 1.00 91.19 261 LEU A O 1
ATOM 2065 N N . LYS A 1 262 ? 21.427 -6.034 -35.543 1.00 93.38 262 LYS A N 1
ATOM 2066 C CA . LYS A 1 262 ? 21.833 -7.038 -34.550 1.00 93.38 262 LYS A CA 1
ATOM 2067 C C . LYS A 1 262 ? 20.900 -7.091 -33.341 1.00 93.38 262 LYS A C 1
ATOM 2069 O O . LYS A 1 262 ? 20.969 -8.051 -32.582 1.00 93.38 262 LYS A O 1
ATOM 2074 N N . GLN A 1 263 ? 20.051 -6.082 -33.150 1.00 92.94 263 GLN A N 1
ATOM 2075 C CA . GLN A 1 263 ? 19.257 -5.891 -31.937 1.00 92.94 263 GLN A CA 1
ATOM 2076 C C . GLN A 1 263 ? 18.375 -7.102 -31.611 1.00 92.94 263 GLN A C 1
ATOM 2078 O O . GLN A 1 263 ? 18.414 -7.572 -30.479 1.00 92.94 263 GLN A O 1
ATOM 2083 N N . ALA A 1 264 ? 17.651 -7.648 -32.592 1.00 94.44 264 ALA A N 1
ATOM 2084 C CA . ALA A 1 264 ? 16.811 -8.831 -32.388 1.00 94.44 264 ALA A CA 1
ATOM 2085 C C . ALA A 1 264 ? 17.634 -10.049 -31.920 1.00 94.44 264 ALA A C 1
ATOM 2087 O O . ALA A 1 264 ? 17.345 -10.624 -30.875 1.00 94.44 264 ALA A O 1
ATOM 2088 N N . GLU A 1 265 ? 18.741 -10.365 -32.607 1.00 93.31 265 GLU A N 1
ATOM 2089 C CA . GLU A 1 265 ? 19.621 -11.478 -32.212 1.00 93.31 265 GLU A CA 1
ATOM 2090 C C . GLU A 1 265 ? 20.268 -11.254 -30.826 1.00 93.31 265 GLU A C 1
ATOM 2092 O O . GLU A 1 265 ? 20.508 -12.212 -30.084 1.00 93.31 265 GLU A O 1
ATOM 2097 N N . ILE A 1 266 ? 20.566 -9.998 -30.461 1.00 94.94 266 ILE A N 1
ATOM 2098 C CA . ILE A 1 266 ? 21.085 -9.638 -29.130 1.00 94.94 266 ILE A CA 1
ATOM 2099 C C . ILE A 1 266 ? 20.014 -9.884 -28.068 1.00 94.94 266 ILE A C 1
ATOM 2101 O O . ILE A 1 266 ? 20.314 -10.506 -27.050 1.00 94.94 266 ILE A O 1
ATOM 2105 N N . ASN A 1 267 ? 18.781 -9.444 -28.310 1.00 93.94 267 ASN A N 1
ATOM 2106 C CA . ASN A 1 267 ? 17.659 -9.610 -27.389 1.00 93.94 267 ASN A CA 1
ATOM 2107 C C . ASN A 1 267 ? 17.368 -11.090 -27.123 1.00 93.94 267 ASN A C 1
ATOM 2109 O O . ASN A 1 267 ? 17.281 -11.492 -25.961 1.00 93.94 267 ASN A O 1
ATOM 2113 N N . ASP A 1 268 ? 17.337 -11.913 -28.172 1.00 95.25 268 ASP A N 1
ATOM 2114 C CA . ASP A 1 268 ? 17.154 -13.364 -28.060 1.00 95.25 268 ASP A CA 1
ATOM 2115 C C . ASP A 1 268 ? 18.262 -14.004 -27.223 1.00 95.25 268 ASP A C 1
ATOM 2117 O O . ASP A 1 268 ? 18.012 -14.852 -26.359 1.00 95.25 268 ASP A O 1
ATOM 2121 N N . ARG A 1 269 ? 19.516 -13.581 -27.434 1.00 94.50 269 ARG A N 1
ATOM 2122 C CA . ARG A 1 269 ? 20.641 -14.110 -26.659 1.00 94.50 269 ARG A CA 1
ATOM 2123 C C . ARG A 1 269 ? 20.589 -13.663 -25.201 1.00 94.50 269 ARG A C 1
ATOM 2125 O O . ARG A 1 269 ? 20.914 -14.468 -24.330 1.00 94.50 269 ARG A O 1
ATOM 2132 N N . VAL A 1 270 ? 20.179 -12.426 -24.922 1.00 94.88 270 VAL A N 1
ATOM 2133 C CA . VAL A 1 270 ? 19.957 -11.948 -23.549 1.00 94.88 270 VAL A CA 1
ATOM 2134 C C . VAL A 1 270 ? 18.857 -12.771 -22.879 1.00 94.88 270 VAL A C 1
ATOM 2136 O O . VAL A 1 270 ? 19.074 -13.257 -21.771 1.00 94.88 270 VAL A O 1
ATOM 2139 N N . ALA A 1 271 ? 17.725 -12.999 -23.549 1.00 94.25 271 ALA A N 1
ATOM 2140 C CA . ALA A 1 271 ? 16.637 -13.824 -23.027 1.00 94.25 271 ALA A CA 1
ATOM 2141 C C . ALA A 1 271 ? 17.101 -15.260 -22.734 1.00 94.25 271 ALA A C 1
ATOM 2143 O O . ALA A 1 271 ? 16.861 -15.775 -21.642 1.00 94.25 271 ALA A O 1
ATOM 2144 N N . ALA A 1 272 ? 17.852 -15.877 -23.652 1.00 95.00 272 ALA A N 1
ATOM 2145 C CA . ALA A 1 272 ? 18.435 -17.200 -23.443 1.00 95.00 272 ALA A CA 1
ATOM 2146 C C . ALA A 1 272 ? 19.378 -17.234 -22.227 1.00 95.00 272 ALA A C 1
ATOM 2148 O O . ALA A 1 272 ? 19.257 -18.115 -21.381 1.00 95.00 272 ALA A O 1
ATOM 2149 N N . LEU A 1 273 ? 20.269 -16.247 -22.085 1.00 94.19 273 LEU A N 1
ATOM 2150 C CA . LEU A 1 273 ? 21.194 -16.163 -20.949 1.00 94.19 273 LEU A CA 1
ATOM 2151 C C . LEU A 1 273 ? 20.475 -15.948 -19.611 1.00 94.19 273 LEU A C 1
ATOM 2153 O O . LEU A 1 273 ? 20.892 -16.509 -18.597 1.00 94.19 273 LEU A O 1
ATOM 2157 N N . VAL A 1 274 ? 19.399 -15.158 -19.595 1.00 94.75 274 VAL A N 1
ATOM 2158 C CA . VAL A 1 274 ? 18.565 -14.953 -18.400 1.00 94.75 274 VAL A CA 1
ATOM 2159 C C . VAL A 1 274 ? 17.797 -16.226 -18.042 1.00 94.75 274 VAL A C 1
ATOM 2161 O O . VAL A 1 274 ? 17.676 -16.546 -16.861 1.00 94.75 274 VAL A O 1
ATOM 2164 N N . ASN A 1 275 ? 17.333 -16.989 -19.031 1.00 94.25 275 ASN A N 1
ATOM 2165 C CA . ASN A 1 275 ? 16.672 -18.273 -18.796 1.00 94.25 275 ASN A CA 1
ATOM 2166 C C . ASN A 1 275 ? 17.655 -19.349 -18.301 1.00 94.25 275 ASN A C 1
ATOM 2168 O O . ASN A 1 275 ? 17.309 -20.132 -17.422 1.00 94.25 275 ASN A O 1
ATOM 2172 N N . GLU A 1 276 ? 18.892 -19.362 -18.807 1.00 93.25 276 GLU A N 1
ATOM 2173 C CA . GLU A 1 276 ? 19.944 -20.301 -18.389 1.00 93.25 276 GLU A CA 1
ATOM 2174 C C . GLU A 1 276 ? 20.487 -20.003 -16.979 1.00 93.25 276 GLU A C 1
ATOM 2176 O O . GLU A 1 276 ? 20.767 -20.923 -16.213 1.00 93.25 276 GLU A O 1
ATOM 2181 N N . ARG A 1 277 ? 20.679 -18.722 -16.633 1.00 91.75 277 ARG A N 1
ATOM 2182 C CA . ARG A 1 277 ? 21.377 -18.299 -15.399 1.00 91.75 277 ARG A CA 1
ATOM 2183 C C . ARG A 1 277 ? 20.453 -17.761 -14.310 1.00 91.75 277 ARG A C 1
ATOM 2185 O O . ARG A 1 277 ? 20.897 -17.554 -13.181 1.00 91.75 277 ARG A O 1
ATOM 2192 N N . GLY A 1 278 ? 19.188 -17.531 -14.640 1.00 89.00 278 GLY A N 1
ATOM 2193 C CA . GLY A 1 278 ? 18.219 -16.872 -13.777 1.00 89.00 278 GLY A CA 1
ATOM 2194 C C . GLY A 1 278 ? 18.230 -15.346 -13.903 1.00 89.00 278 GLY A C 1
ATOM 2195 O O . GLY A 1 278 ? 19.092 -14.731 -14.538 1.00 89.00 278 GLY A O 1
ATOM 2196 N N . ARG A 1 279 ? 17.228 -14.715 -13.277 1.00 88.38 279 ARG A N 1
ATOM 2197 C CA . ARG A 1 279 ? 17.049 -13.256 -13.305 1.00 88.38 279 ARG A CA 1
ATOM 2198 C C . ARG A 1 279 ? 18.226 -12.547 -12.617 1.00 88.38 279 ARG A C 1
ATOM 2200 O O . ARG A 1 279 ? 18.506 -12.855 -11.458 1.00 88.38 279 ARG A O 1
ATOM 2207 N N . PRO A 1 280 ? 18.876 -11.570 -13.277 1.00 89.94 280 PRO A N 1
ATOM 2208 C CA . PRO A 1 280 ? 19.990 -10.849 -12.680 1.00 89.94 280 PRO A CA 1
ATOM 2209 C C . PRO A 1 280 ? 19.503 -9.980 -11.517 1.00 89.94 280 PRO A C 1
ATOM 2211 O O . PRO A 1 280 ? 18.511 -9.259 -11.631 1.00 89.94 280 PRO A O 1
ATOM 2214 N N . VAL A 1 281 ? 20.217 -10.045 -10.394 1.00 88.69 281 VAL A N 1
ATOM 2215 C CA . VAL A 1 281 ? 19.871 -9.313 -9.162 1.00 88.69 281 VAL A CA 1
ATOM 2216 C C . VAL A 1 281 ? 20.780 -8.096 -8.977 1.00 88.69 281 VAL A C 1
ATOM 2218 O O . VAL A 1 281 ? 20.392 -7.113 -8.345 1.00 88.69 281 VAL A O 1
ATOM 2221 N N . THR A 1 282 ? 21.982 -8.119 -9.555 1.00 93.56 282 THR A N 1
ATOM 2222 C CA . THR A 1 282 ? 22.967 -7.038 -9.434 1.00 93.56 282 THR A CA 1
ATOM 2223 C C . THR A 1 282 ? 23.202 -6.323 -10.760 1.00 93.56 282 THR A C 1
ATOM 2225 O O . THR A 1 282 ? 23.013 -6.880 -11.842 1.00 93.56 282 THR A O 1
ATOM 2228 N N . SER A 1 283 ? 23.659 -5.073 -10.680 1.00 92.69 283 SER A N 1
ATOM 2229 C CA . SER A 1 283 ? 24.033 -4.271 -11.850 1.00 92.69 283 SER A CA 1
ATOM 2230 C C . SER A 1 283 ? 25.141 -4.924 -12.680 1.00 92.69 283 SER A C 1
ATOM 2232 O O . SER A 1 283 ? 25.093 -4.907 -13.906 1.00 92.69 283 SER A O 1
ATOM 2234 N N . GLU A 1 284 ? 26.123 -5.531 -12.017 1.00 93.88 284 GLU A N 1
ATOM 2235 C CA . GLU A 1 284 ? 27.244 -6.215 -12.666 1.00 93.88 284 GLU A CA 1
ATOM 2236 C C . GLU A 1 284 ? 26.780 -7.430 -13.471 1.00 93.88 284 GLU A C 1
ATOM 2238 O O . GLU A 1 284 ? 27.242 -7.636 -14.590 1.00 93.88 284 GLU A O 1
ATOM 2243 N N . GLN A 1 285 ? 25.823 -8.199 -12.942 1.00 92.69 285 GLN A N 1
ATOM 2244 C CA . GLN A 1 285 ? 25.240 -9.336 -13.657 1.00 92.69 285 GLN A CA 1
ATOM 2245 C C . GLN A 1 285 ? 24.481 -8.881 -14.903 1.00 92.69 285 GLN A C 1
ATOM 2247 O O . GLN A 1 285 ? 24.642 -9.480 -15.964 1.00 92.69 285 GLN A O 1
ATOM 2252 N N . VAL A 1 286 ? 23.698 -7.802 -14.791 1.00 94.31 286 VAL A N 1
ATOM 2253 C CA . VAL A 1 286 ? 22.984 -7.213 -15.933 1.00 94.31 286 VAL A CA 1
ATOM 2254 C C . VAL A 1 286 ? 23.960 -6.823 -17.044 1.00 94.31 286 VAL A C 1
ATOM 2256 O O . VAL A 1 286 ? 23.777 -7.223 -18.192 1.00 94.31 286 VAL A O 1
ATOM 2259 N N . LEU A 1 287 ? 25.021 -6.085 -16.705 1.00 94.81 287 LEU A N 1
ATOM 2260 C CA . LEU A 1 287 ? 26.023 -5.658 -17.683 1.00 94.81 287 LEU A CA 1
ATOM 2261 C C . LEU A 1 287 ? 26.815 -6.838 -18.258 1.00 94.81 287 LEU A C 1
ATOM 2263 O O . LEU A 1 287 ? 27.105 -6.849 -19.450 1.00 94.81 287 LEU A O 1
ATOM 2267 N N . GLY A 1 288 ? 27.144 -7.839 -17.439 1.00 94.69 288 GLY A N 1
ATOM 2268 C CA . GLY A 1 288 ? 27.831 -9.050 -17.886 1.00 94.69 288 GLY A CA 1
ATOM 2269 C C . GLY A 1 288 ? 27.026 -9.825 -18.928 1.00 94.69 288 GLY A C 1
ATOM 2270 O O . GLY A 1 288 ? 27.564 -10.171 -19.976 1.00 94.69 288 GLY A O 1
ATOM 2271 N N . ILE A 1 289 ? 25.727 -10.028 -18.681 1.00 94.25 289 ILE A N 1
ATOM 2272 C CA . ILE A 1 289 ? 24.819 -10.690 -19.631 1.00 94.25 289 ILE A CA 1
ATOM 2273 C C . ILE A 1 289 ? 24.708 -9.883 -20.929 1.00 94.25 289 ILE A C 1
ATOM 2275 O O . ILE A 1 289 ? 24.821 -10.452 -22.015 1.00 94.25 289 ILE A O 1
ATOM 2279 N N . ALA A 1 290 ? 24.519 -8.564 -20.828 1.00 94.50 290 ALA A N 1
ATOM 2280 C CA . ALA A 1 290 ? 24.373 -7.695 -21.993 1.00 94.50 290 ALA A CA 1
ATOM 2281 C C . ALA A 1 290 ? 25.639 -7.685 -22.871 1.00 94.50 290 ALA A C 1
ATOM 2283 O O . ALA A 1 290 ? 25.561 -7.865 -24.088 1.00 94.50 290 ALA A O 1
ATOM 2284 N N . ASN A 1 291 ? 26.817 -7.559 -22.252 1.00 95.44 291 ASN A N 1
ATOM 2285 C CA . ASN A 1 291 ? 28.097 -7.583 -22.958 1.00 95.44 291 ASN A CA 1
AT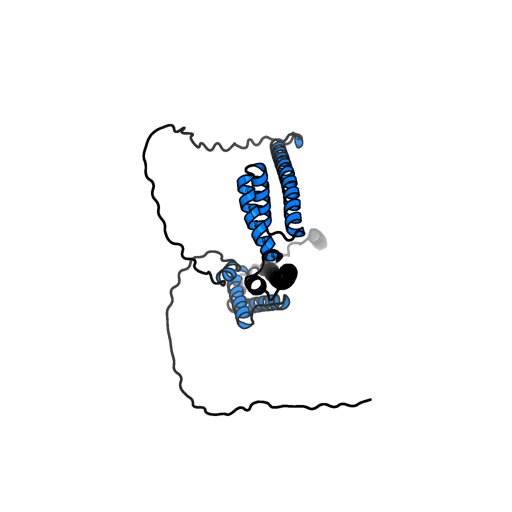OM 2286 C C . ASN A 1 291 ? 28.371 -8.946 -23.607 1.00 95.44 291 ASN A C 1
ATOM 2288 O O . ASN A 1 291 ? 28.760 -8.996 -24.771 1.00 95.44 291 ASN A O 1
ATOM 2292 N N . GLU A 1 292 ? 28.122 -10.052 -22.903 1.00 95.81 292 GLU A N 1
ATOM 2293 C CA . GLU A 1 292 ? 28.318 -11.395 -23.457 1.00 95.81 292 GLU A CA 1
ATOM 2294 C C . GLU A 1 292 ? 27.397 -11.662 -24.655 1.00 95.81 292 GLU A C 1
ATOM 2296 O O . GLU A 1 292 ? 27.834 -12.216 -25.672 1.00 95.81 292 GLU A O 1
ATOM 2301 N N . ALA A 1 293 ? 26.127 -11.251 -24.568 1.00 95.31 293 ALA A N 1
ATOM 2302 C CA . ALA A 1 293 ? 25.188 -11.361 -25.677 1.00 95.31 293 ALA A CA 1
ATOM 2303 C C . ALA A 1 293 ? 25.674 -10.562 -26.894 1.00 95.31 293 ALA A C 1
ATOM 2305 O O . ALA A 1 293 ? 25.758 -11.105 -28.000 1.00 95.31 293 ALA A O 1
ATOM 2306 N N . TYR A 1 294 ? 26.078 -9.310 -26.676 1.00 95.81 294 TYR A N 1
ATOM 2307 C CA . TYR A 1 294 ? 26.616 -8.438 -27.717 1.00 95.81 294 TYR A CA 1
ATOM 2308 C C . TYR A 1 294 ? 27.885 -9.003 -28.374 1.00 95.81 294 TYR A C 1
ATOM 2310 O O . TYR A 1 294 ? 27.993 -9.017 -29.601 1.00 95.81 294 TYR A O 1
ATOM 2318 N N . GLU A 1 295 ? 28.841 -9.514 -27.596 1.00 95.75 295 GLU A N 1
ATOM 2319 C CA . GLU A 1 295 ? 30.073 -10.122 -28.115 1.00 95.75 295 GLU A CA 1
ATOM 2320 C C . GLU A 1 295 ? 29.798 -11.393 -28.924 1.00 95.75 295 GLU A C 1
ATOM 2322 O O . GLU A 1 295 ? 30.378 -11.593 -30.000 1.00 95.75 295 GLU A O 1
ATOM 2327 N N . THR A 1 296 ? 28.881 -12.233 -28.441 1.00 95.00 296 THR A N 1
ATOM 2328 C CA . THR A 1 296 ? 28.480 -13.472 -29.116 1.00 95.00 296 THR A CA 1
ATOM 2329 C C . THR A 1 296 ? 27.848 -13.168 -30.472 1.00 95.00 296 THR A C 1
ATOM 2331 O O . THR A 1 296 ? 28.251 -13.742 -31.489 1.00 95.00 296 THR A O 1
ATOM 2334 N N . VAL A 1 297 ? 26.890 -12.237 -30.509 1.00 94.75 297 VAL A N 1
ATOM 2335 C CA . VAL A 1 297 ? 26.206 -11.842 -31.748 1.00 94.75 297 VAL A CA 1
ATOM 2336 C C . VAL A 1 297 ? 27.172 -11.161 -32.703 1.00 94.75 297 VAL A C 1
ATOM 2338 O O . VAL A 1 297 ? 27.241 -11.539 -33.868 1.00 94.75 297 VAL A O 1
ATOM 2341 N N . ASN A 1 298 ? 28.013 -10.242 -32.230 1.00 93.44 298 ASN A N 1
ATOM 2342 C CA . ASN A 1 298 ? 29.015 -9.613 -33.089 1.00 93.44 298 ASN A CA 1
ATOM 2343 C C . ASN A 1 298 ? 30.003 -10.611 -33.689 1.00 93.44 298 ASN A C 1
ATOM 2345 O O . ASN A 1 298 ? 30.416 -10.448 -34.836 1.00 93.44 298 ASN A O 1
ATOM 2349 N N . SER A 1 299 ? 30.386 -11.643 -32.940 1.00 92.75 299 SER A N 1
ATOM 2350 C CA . SER A 1 299 ? 31.267 -12.696 -33.449 1.00 92.75 299 SER A CA 1
ATOM 2351 C C . SER A 1 299 ? 30.589 -13.506 -34.559 1.00 92.75 299 SER A C 1
ATOM 2353 O O . SER A 1 299 ? 31.215 -13.776 -35.585 1.00 92.75 299 SER A O 1
ATOM 2355 N N . ARG A 1 300 ? 29.295 -13.822 -34.405 1.00 91.00 300 ARG A N 1
ATOM 2356 C CA . ARG A 1 300 ? 28.477 -14.486 -35.438 1.00 91.00 300 ARG A CA 1
ATOM 2357 C C . ARG A 1 300 ? 28.236 -13.594 -36.656 1.00 91.00 300 ARG A C 1
ATOM 2359 O O . ARG A 1 300 ? 28.318 -14.051 -37.791 1.00 91.00 300 ARG A O 1
ATOM 2366 N N . TYR A 1 301 ? 27.986 -12.309 -36.440 1.00 90.50 301 TYR A N 1
ATOM 2367 C CA . TYR A 1 301 ? 27.749 -11.351 -37.513 1.00 90.50 301 TYR A CA 1
ATOM 2368 C C . TYR A 1 301 ? 29.018 -11.135 -38.354 1.00 90.50 301 TYR A C 1
ATOM 2370 O O . TYR A 1 301 ? 28.973 -11.172 -39.583 1.00 90.50 301 TYR A O 1
ATOM 2378 N N . LYS A 1 302 ? 30.184 -11.022 -37.699 1.00 87.56 302 LYS A N 1
ATOM 2379 C CA . LYS A 1 302 ? 31.495 -10.942 -38.365 1.00 87.56 302 LYS A CA 1
ATOM 2380 C C . LYS A 1 302 ? 31.835 -12.190 -39.178 1.00 87.56 302 LYS A C 1
ATOM 2382 O O . LYS A 1 302 ? 32.485 -12.056 -40.208 1.00 87.56 302 LYS A O 1
ATOM 2387 N N . SER A 1 303 ? 31.438 -13.385 -38.733 1.00 86.25 303 SER A N 1
ATOM 2388 C CA . SER A 1 303 ? 31.681 -14.617 -39.495 1.00 86.25 303 SER A CA 1
ATOM 2389 C C . SER A 1 303 ? 30.712 -14.793 -40.667 1.00 86.25 303 SER A C 1
ATOM 2391 O O . SER A 1 303 ? 31.084 -15.397 -41.673 1.00 86.25 303 SER A O 1
ATOM 2393 N N . ARG A 1 304 ? 29.494 -14.245 -40.567 1.00 86.50 304 ARG A N 1
ATOM 2394 C CA . ARG A 1 304 ? 28.464 -14.305 -41.615 1.00 86.50 304 ARG A CA 1
ATOM 2395 C C . ARG A 1 304 ? 28.711 -13.309 -42.753 1.00 86.50 304 ARG A C 1
ATOM 2397 O O . ARG A 1 304 ? 28.375 -13.606 -43.898 1.00 86.50 304 ARG A O 1
ATOM 2404 N N . ILE A 1 305 ? 29.302 -12.147 -42.470 1.00 78.88 305 ILE A N 1
ATOM 2405 C CA . ILE A 1 305 ? 29.597 -11.141 -43.499 1.00 78.88 305 ILE A CA 1
ATOM 2406 C C . ILE A 1 305 ? 30.942 -11.452 -44.170 1.00 78.88 305 ILE A C 1
ATOM 2408 O O . ILE A 1 305 ? 31.980 -11.405 -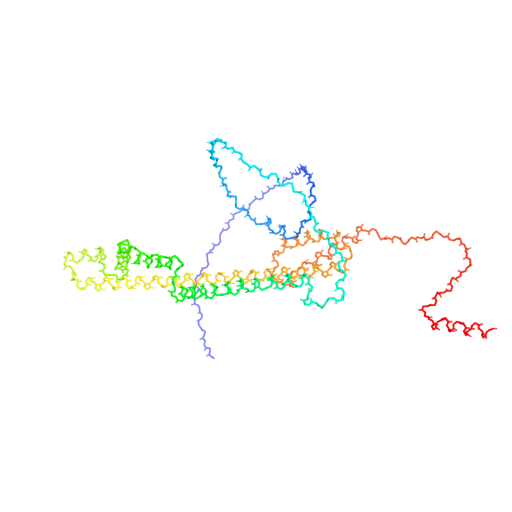43.505 1.00 78.88 305 ILE A O 1
ATOM 2412 N N . PRO A 1 306 ? 30.980 -11.707 -45.493 1.00 68.94 306 PRO A N 1
ATOM 2413 C CA . PRO A 1 306 ? 32.241 -11.879 -46.197 1.00 68.94 306 PRO A CA 1
ATOM 2414 C C . PRO A 1 306 ? 33.051 -10.584 -46.109 1.00 68.94 306 PRO A C 1
ATOM 2416 O O . PRO A 1 306 ? 32.537 -9.496 -46.384 1.00 68.94 306 PRO A O 1
ATOM 2419 N N . SER A 1 307 ? 34.332 -10.691 -45.741 1.00 69.38 307 SER A N 1
ATOM 2420 C CA . SER A 1 307 ? 35.226 -9.535 -45.740 1.00 69.38 307 SER A CA 1
ATOM 2421 C C . SER A 1 307 ? 35.202 -8.908 -47.130 1.00 69.38 307 SER A C 1
ATOM 2423 O O . SER A 1 307 ? 35.461 -9.582 -48.133 1.00 69.38 307 SER A O 1
ATOM 2425 N N . ARG A 1 308 ? 34.817 -7.625 -47.204 1.00 69.94 308 ARG A N 1
ATOM 2426 C CA . ARG A 1 308 ? 34.784 -6.888 -48.468 1.00 69.94 308 ARG A CA 1
ATOM 2427 C C . ARG A 1 308 ? 36.170 -6.990 -49.084 1.00 69.94 308 ARG A C 1
ATOM 2429 O O . ARG A 1 308 ? 37.123 -6.397 -48.581 1.00 69.94 308 ARG A O 1
ATOM 2436 N N . GLN A 1 309 ? 36.282 -7.792 -50.140 1.00 72.19 309 GLN A N 1
ATOM 2437 C CA . GLN A 1 309 ? 37.529 -7.911 -50.872 1.00 72.19 309 GLN A CA 1
ATOM 2438 C C . GLN A 1 309 ? 37.861 -6.513 -51.394 1.00 72.19 309 GLN A C 1
ATOM 2440 O O . GLN A 1 309 ? 36.964 -5.850 -51.929 1.00 72.19 309 GLN A O 1
ATOM 2445 N N . PRO A 1 310 ? 39.103 -6.030 -51.218 1.00 78.12 310 PRO A N 1
ATOM 2446 C CA . PRO A 1 310 ? 39.485 -4.747 -51.773 1.00 78.12 310 PRO A CA 1
ATOM 2447 C C . PRO A 1 310 ? 39.176 -4.791 -53.265 1.00 78.12 310 PRO A C 1
ATOM 2449 O O . PRO A 1 310 ? 39.628 -5.702 -53.966 1.00 78.12 310 PRO A O 1
ATOM 2452 N N . ILE A 1 311 ? 38.359 -3.844 -53.734 1.00 73.62 311 ILE A N 1
ATOM 2453 C CA . ILE A 1 311 ? 38.049 -3.714 -55.154 1.00 73.62 311 ILE A CA 1
ATOM 2454 C C . ILE A 1 311 ? 39.393 -3.502 -55.836 1.00 73.62 311 ILE A C 1
ATOM 2456 O O . ILE A 1 311 ? 40.016 -2.448 -55.704 1.00 73.62 311 ILE A O 1
ATOM 2460 N N . ARG A 1 312 ? 39.880 -4.543 -56.514 1.00 68.12 312 ARG A N 1
ATOM 2461 C CA . ARG A 1 312 ? 41.053 -4.424 -57.365 1.00 68.12 312 ARG A CA 1
ATOM 2462 C C . ARG A 1 312 ? 40.654 -3.445 -58.452 1.00 68.12 312 ARG A C 1
ATOM 2464 O O . ARG A 1 312 ? 39.832 -3.774 -59.304 1.00 68.12 312 ARG A O 1
ATOM 2471 N N . THR A 1 313 ? 41.204 -2.235 -58.394 1.00 66.56 313 THR A N 1
ATOM 2472 C CA . THR A 1 313 ? 41.160 -1.335 -59.539 1.00 66.56 313 THR A CA 1
ATOM 2473 C C . THR A 1 313 ? 41.729 -2.124 -60.711 1.00 66.56 313 THR A C 1
ATOM 2475 O O . THR A 1 313 ? 42.782 -2.761 -60.595 1.00 66.56 313 THR A O 1
ATOM 2478 N N . SER A 1 314 ? 40.971 -2.201 -61.804 1.00 63.47 314 SER A N 1
ATOM 2479 C CA . SER A 1 314 ? 41.396 -2.917 -63.001 1.00 63.47 314 SER A CA 1
ATOM 2480 C C . SER A 1 314 ? 42.794 -2.435 -63.369 1.00 63.47 314 SER A C 1
ATOM 2482 O O . SER A 1 314 ? 43.024 -1.244 -63.587 1.00 63.47 314 SER A O 1
ATOM 2484 N N . THR A 1 315 ? 43.740 -3.359 -63.356 1.00 53.94 315 THR A N 1
ATOM 2485 C CA . THR A 1 315 ? 45.150 -3.101 -63.579 1.00 53.94 315 THR A CA 1
ATOM 2486 C C . THR A 1 315 ? 45.365 -2.343 -64.893 1.00 53.94 315 THR A C 1
ATOM 2488 O O . THR A 1 315 ? 45.052 -2.847 -65.964 1.00 53.94 315 THR A O 1
ATOM 2491 N N . GLY A 1 316 ? 45.980 -1.162 -64.798 1.00 51.06 316 GLY A N 1
ATOM 2492 C CA . GLY A 1 316 ? 47.127 -0.840 -65.646 1.00 51.06 316 GLY A CA 1
ATOM 2493 C C . GLY A 1 316 ? 46.882 -0.192 -67.009 1.00 51.06 316 GLY A C 1
ATOM 2494 O O . GLY A 1 316 ? 47.499 -0.609 -67.984 1.00 51.06 316 GLY A O 1
ATOM 2495 N N . GLY A 1 317 ? 46.106 0.891 -67.081 1.00 51.03 317 GLY A N 1
ATOM 2496 C CA . GLY A 1 317 ? 46.309 1.914 -68.113 1.00 51.03 317 GLY A CA 1
ATOM 2497 C C . GLY A 1 317 ? 47.270 2.985 -67.592 1.00 51.03 317 GLY A C 1
ATOM 2498 O O . GLY A 1 317 ? 46.880 3.796 -66.759 1.00 51.03 317 GLY A O 1
ATOM 2499 N N . LYS A 1 318 ? 48.534 2.982 -68.036 1.00 54.03 318 LYS A N 1
ATOM 2500 C CA . LYS A 1 318 ? 49.511 4.043 -67.732 1.00 54.03 318 LYS A CA 1
ATOM 2501 C C . LYS A 1 318 ? 48.986 5.401 -68.226 1.00 54.03 318 LYS A C 1
ATOM 2503 O O . LYS A 1 318 ? 49.138 5.720 -69.399 1.00 54.03 318 LYS A O 1
ATOM 2508 N N . LEU A 1 319 ? 48.454 6.221 -67.326 1.00 51.12 319 LEU A N 1
ATOM 2509 C CA . LEU A 1 319 ? 48.467 7.675 -67.465 1.00 51.12 319 LEU A CA 1
ATOM 2510 C C . LEU A 1 319 ? 49.527 8.185 -66.491 1.00 51.12 319 LEU A C 1
ATOM 2512 O O . LEU A 1 319 ? 49.365 8.122 -65.275 1.00 51.12 319 LEU A O 1
ATOM 2516 N N . GLY A 1 320 ? 50.678 8.563 -67.046 1.00 50.69 320 GLY A N 1
ATOM 2517 C CA . GLY A 1 320 ? 51.771 9.162 -66.295 1.00 50.69 320 GLY A CA 1
ATOM 2518 C C . GLY A 1 320 ? 51.344 10.521 -65.757 1.00 50.69 320 GLY A C 1
ATOM 2519 O O . GLY A 1 320 ? 50.970 11.402 -66.523 1.00 50.69 320 GLY A O 1
ATOM 2520 N N . GLY A 1 321 ? 51.407 10.668 -64.440 1.00 55.06 321 GLY A N 1
ATOM 2521 C CA . GLY A 1 321 ? 51.135 11.911 -63.738 1.00 55.06 321 GLY A CA 1
ATOM 2522 C C . GLY A 1 321 ? 50.808 11.597 -62.290 1.00 55.06 321 GLY A C 1
ATOM 2523 O O . GLY A 1 321 ? 49.673 11.269 -61.970 1.00 55.06 321 GLY A O 1
ATOM 2524 N N . THR A 1 322 ? 51.806 11.638 -61.411 1.00 55.69 322 THR A N 1
ATOM 2525 C CA . THR A 1 322 ? 51.556 11.661 -59.967 1.00 55.69 322 THR A CA 1
ATOM 2526 C C . THR A 1 322 ? 50.825 12.967 -59.650 1.00 55.69 322 THR A C 1
ATOM 2528 O O . THR A 1 322 ? 51.421 14.025 -59.874 1.00 55.69 322 THR A O 1
ATOM 2531 N N . PRO A 1 323 ? 49.569 12.955 -59.165 1.00 56.69 323 PRO A N 1
ATOM 2532 C CA . PRO A 1 323 ? 48.946 14.182 -58.698 1.00 56.69 323 PRO A CA 1
ATOM 2533 C C . PRO A 1 323 ? 49.740 14.681 -57.488 1.00 56.69 323 PRO A C 1
ATOM 2535 O O . PRO A 1 323 ? 49.905 13.967 -56.497 1.00 56.69 323 PRO A O 1
ATOM 2538 N N . LEU A 1 324 ? 50.288 15.891 -57.595 1.00 62.00 324 LEU A N 1
ATOM 2539 C CA . LEU A 1 324 ? 50.846 16.604 -56.451 1.00 62.00 324 LEU A CA 1
ATOM 2540 C C . LEU A 1 324 ? 49.719 16.792 -55.432 1.00 62.00 324 LEU A C 1
ATOM 2542 O O . LEU A 1 324 ? 48.646 17.275 -55.785 1.00 62.00 324 LEU A O 1
ATOM 2546 N N . ALA A 1 325 ? 49.959 16.380 -54.186 1.00 70.94 325 ALA A N 1
ATOM 2547 C CA . ALA A 1 325 ? 48.977 16.469 -53.112 1.00 70.94 325 ALA A CA 1
ATOM 2548 C C . ALA A 1 325 ? 48.454 17.906 -52.971 1.00 70.94 325 ALA A C 1
ATOM 2550 O O . ALA A 1 325 ? 49.258 18.846 -52.905 1.00 70.94 325 ALA A O 1
ATOM 2551 N N . GLU A 1 326 ? 47.131 18.068 -52.912 1.00 69.00 326 GLU A N 1
ATOM 2552 C CA . GLU A 1 326 ? 46.501 19.363 -52.659 1.00 69.00 326 GLU A CA 1
ATOM 2553 C C . GLU A 1 326 ? 47.007 19.933 -51.321 1.00 69.00 326 GLU A C 1
ATOM 2555 O O . GLU A 1 326 ? 47.109 19.200 -50.332 1.00 69.00 326 GLU A O 1
ATOM 2560 N N . PRO A 1 327 ? 47.397 21.217 -51.277 1.00 71.56 327 PRO A N 1
ATOM 2561 C CA . PRO A 1 327 ? 47.959 21.810 -50.075 1.00 71.56 327 PRO A CA 1
ATOM 2562 C C . PRO A 1 327 ? 46.870 21.932 -49.005 1.00 71.56 327 PRO A C 1
ATOM 2564 O O . PRO A 1 327 ? 45.902 22.672 -49.160 1.00 71.56 327 PRO A O 1
ATOM 2567 N N . ALA A 1 328 ? 47.058 21.241 -47.880 1.00 72.81 328 ALA A N 1
ATOM 2568 C CA . ALA A 1 328 ? 46.112 21.230 -46.761 1.00 72.81 328 ALA A CA 1
ATOM 2569 C C . ALA A 1 328 ? 46.008 22.584 -46.026 1.00 72.81 328 ALA A C 1
ATOM 2571 O O . ALA A 1 328 ? 45.196 22.751 -45.117 1.00 72.81 328 ALA A O 1
ATOM 2572 N N . SER A 1 329 ? 46.857 23.558 -46.368 1.00 77.88 329 SER A N 1
ATOM 2573 C CA . SER A 1 329 ? 46.889 24.867 -45.723 1.00 77.88 329 SER A CA 1
ATOM 2574 C C . SER A 1 329 ? 47.515 25.929 -46.622 1.00 77.88 329 SER A C 1
ATOM 2576 O O . SER A 1 329 ? 48.447 25.661 -47.377 1.00 77.88 329 SER A O 1
ATOM 2578 N N . LEU A 1 330 ? 47.074 27.178 -46.457 1.00 76.50 330 LEU A N 1
ATOM 2579 C CA . LEU A 1 330 ? 47.611 28.355 -47.148 1.00 76.50 330 LEU A CA 1
ATOM 2580 C C . LEU A 1 330 ? 49.123 28.541 -46.897 1.00 76.50 330 LEU A C 1
ATOM 2582 O O . LEU A 1 330 ? 49.847 29.004 -47.774 1.00 76.50 330 LEU A O 1
ATOM 2586 N N . LYS A 1 331 ? 49.636 28.096 -45.739 1.00 78.12 331 LYS A N 1
ATOM 2587 C CA . LYS A 1 331 ? 51.084 28.076 -45.458 1.00 78.12 331 LYS A CA 1
ATOM 2588 C C . LYS A 1 331 ? 51.862 27.122 -46.374 1.00 78.12 331 LYS A C 1
ATOM 2590 O O . LYS A 1 331 ? 52.991 27.440 -46.731 1.00 78.12 331 LYS A O 1
ATOM 2595 N N . ASP A 1 332 ? 51.256 25.998 -46.760 1.00 77.88 332 ASP A N 1
ATOM 2596 C CA . ASP A 1 332 ? 51.859 24.996 -47.651 1.00 77.88 332 ASP A CA 1
ATOM 2597 C C . ASP A 1 332 ? 51.840 25.454 -49.123 1.00 77.88 332 ASP A C 1
ATOM 2599 O O . ASP A 1 332 ? 52.706 25.105 -49.920 1.00 77.88 332 ASP A O 1
ATOM 2603 N N . VAL A 1 333 ? 50.891 26.328 -49.479 1.00 79.50 333 VAL A N 1
ATOM 2604 C CA . VAL A 1 333 ? 50.902 27.040 -50.767 1.00 79.50 333 VAL A CA 1
ATOM 2605 C C . VAL A 1 333 ? 52.088 28.005 -50.825 1.00 79.50 333 VAL A C 1
ATOM 2607 O O . VAL A 1 333 ? 52.855 27.989 -51.785 1.00 79.50 333 VAL A O 1
ATOM 2610 N N . ILE A 1 334 ? 52.275 28.821 -49.781 1.00 80.25 334 ILE A N 1
ATOM 2611 C CA . ILE A 1 334 ? 53.343 29.831 -49.745 1.00 80.25 334 ILE A CA 1
ATOM 2612 C C . ILE A 1 334 ? 54.731 29.173 -49.780 1.00 80.25 334 ILE A C 1
ATOM 2614 O O . ILE A 1 334 ? 55.592 29.617 -50.541 1.00 80.25 334 ILE A O 1
ATOM 2618 N N . SER A 1 335 ? 54.954 28.098 -49.017 1.00 79.25 335 SER A N 1
ATOM 2619 C CA . SER A 1 335 ? 56.236 27.377 -49.024 1.00 79.25 335 SER A CA 1
ATOM 2620 C C . SER A 1 335 ? 56.569 26.813 -50.407 1.00 79.25 335 SER A C 1
ATOM 2622 O O . SER A 1 335 ? 57.687 27.014 -50.876 1.00 79.25 335 SER A O 1
ATOM 2624 N N . ARG A 1 336 ? 55.597 26.194 -51.094 1.00 79.19 336 ARG A N 1
ATOM 2625 C CA . ARG A 1 336 ? 55.789 25.667 -52.454 1.00 79.19 336 ARG A CA 1
ATOM 2626 C C . ARG A 1 336 ? 56.126 26.768 -53.457 1.00 79.19 336 ARG A C 1
ATOM 2628 O O . ARG A 1 336 ? 57.097 26.628 -54.195 1.00 79.19 336 ARG A O 1
ATOM 2635 N N . THR A 1 337 ? 55.405 27.892 -53.420 1.00 77.75 337 THR A N 1
ATOM 2636 C CA . THR A 1 337 ? 55.675 29.023 -54.329 1.00 77.75 337 THR A CA 1
ATOM 2637 C C . THR A 1 337 ? 57.057 29.647 -54.118 1.00 77.75 337 THR A C 1
ATOM 2639 O O . THR A 1 337 ? 57.694 30.064 -55.080 1.00 77.75 337 THR A O 1
ATOM 2642 N N . LEU A 1 338 ? 57.563 29.680 -52.880 1.00 76.56 338 LEU A N 1
ATOM 2643 C CA . LEU A 1 338 ? 58.907 30.192 -52.593 1.00 76.56 338 LEU A CA 1
ATOM 2644 C C . LEU A 1 338 ? 60.009 29.228 -53.042 1.00 76.56 338 LEU A C 1
ATOM 2646 O O . LEU A 1 338 ? 61.056 29.682 -53.494 1.00 76.56 338 LEU A O 1
ATOM 2650 N N . THR A 1 339 ? 59.785 27.915 -52.941 1.00 75.56 339 THR A N 1
ATOM 2651 C CA . THR A 1 339 ? 60.751 26.909 -53.414 1.00 75.56 339 THR A CA 1
ATOM 2652 C C . THR A 1 339 ? 60.812 26.806 -54.935 1.00 75.56 339 THR A C 1
ATOM 2654 O O . THR A 1 339 ? 61.879 26.540 -55.476 1.00 75.56 339 THR A O 1
ATOM 2657 N N . GLU A 1 340 ? 59.698 27.046 -55.628 1.00 70.31 340 GLU A N 1
ATOM 2658 C CA . GLU A 1 340 ? 59.621 26.972 -57.092 1.00 70.31 340 GLU A CA 1
ATOM 2659 C C . GLU A 1 340 ? 60.271 28.188 -57.774 1.00 70.31 340 GLU A C 1
ATOM 2661 O O . GLU A 1 340 ? 60.790 28.069 -58.875 1.00 70.31 340 GLU A O 1
ATOM 2666 N N . ASN A 1 341 ? 60.333 29.335 -57.090 1.00 57.75 341 ASN A N 1
ATOM 2667 C CA . ASN A 1 341 ? 60.981 30.556 -57.588 1.00 57.75 341 ASN A CA 1
ATOM 2668 C C . ASN A 1 341 ? 62.497 30.630 -57.294 1.00 57.75 341 ASN A C 1
ATOM 2670 O O . ASN A 1 341 ? 63.130 31.643 -57.592 1.00 57.75 341 ASN A O 1
ATOM 2674 N N . ALA A 1 342 ? 63.066 29.605 -56.649 1.00 54.06 342 ALA A N 1
ATOM 2675 C CA . ALA A 1 342 ? 64.479 29.530 -56.264 1.00 54.06 342 ALA A CA 1
ATOM 2676 C C . ALA A 1 342 ? 65.293 28.503 -57.084 1.00 54.06 342 ALA A C 1
ATOM 2678 O O . ALA A 1 342 ? 66.470 28.287 -56.785 1.00 54.06 342 ALA A O 1
ATOM 2679 N N . ALA A 1 343 ? 64.680 27.889 -58.100 1.00 46.06 343 ALA A N 1
ATOM 2680 C CA . ALA A 1 343 ? 65.315 27.058 -59.126 1.00 46.06 343 ALA A CA 1
ATOM 2681 C C . ALA A 1 343 ? 65.215 27.767 -60.482 1.00 46.06 343 ALA A C 1
ATOM 2683 O O . ALA A 1 343 ? 66.163 27.612 -61.287 1.00 46.06 343 ALA A O 1
#

Secondary structure (DSSP, 8-state):
-----------PPPP----------------------------TTHHHHTTSPP-------------------------------------GGGS-GGG-HHHHHHHHHHHHHHHHHHHHHHHHHHHHHHHHHHHHTT--HHHHHHHHHHHHHHHH-HHHHHHHHHHHHHHHHHHHT-SPPHHHHHHHHTTSS-HHHHHHHHHHHHHHHHHHHHHHHHHHHHHHHHHHHHHHHHHHHHHHHHHHHHHHHHHHHHH-TTHHHHHHHHHHHHHHHHHHH----SHHHHHHHHHHHHHHHHHHHHHHSPP-----PPP------PPPPPPSSHHHHHHHHHHHTT-